Protein AF-A0A6A5WYC1-F1 (afdb_monomer_lite)

pLDDT: mean 87.37, std 13.2, range [51.31, 98.31]

Secondary structure (DSSP, 8-state):
-----HHHHHHHHHHTTTT--EEEEEEESSPPPSS-SSTTB----TT-EEEEEEEEETTEEEEE-TTS-EEEEEGGGEETTS-EEE-HHHHHHHHHHHHHHHHHH--B-S---GGGT------HHHHHHHH-TTS-SS-HHHHHHHHHTTS--SHHHHHHHHHHT-GGGHHHHB-GGGHHHHHHHHHHHHHHHHHHHHHHHHHHHHTTS--

Organism: NCBI:txid1392246

Radius of gyration: 21.3 Å; chains: 1; bounding box: 46×33×67 Å

Structure (mmCIF, N/CA/C/O backbone):
data_AF-A0A6A5WYC1-F1
#
_entry.id   AF-A0A6A5WYC1-F1
#
loop_
_atom_site.group_PDB
_atom_site.id
_atom_site.type_symbol
_atom_site.label_atom_id
_atom_site.label_alt_id
_atom_site.label_comp_id
_atom_site.label_asym_id
_atom_site.label_entity_id
_atom_site.label_seq_id
_atom_site.pdbx_PDB_ins_code
_atom_site.Cartn_x
_atom_site.Cartn_y
_atom_site.Cartn_z
_atom_site.occupancy
_atom_site.B_iso_or_equiv
_atom_site.auth_seq_id
_atom_site.auth_comp_id
_atom_site.auth_asym_id
_atom_site.auth_atom_id
_atom_site.pdbx_PDB_model_num
ATOM 1 N N . MET A 1 1 ? -1.753 -14.700 -28.078 1.00 54.59 1 MET A N 1
ATOM 2 C CA . MET A 1 1 ? -1.962 -13.243 -28.034 1.00 54.59 1 MET A CA 1
ATOM 3 C C . MET A 1 1 ? -3.452 -13.009 -27.840 1.00 54.59 1 MET A C 1
ATOM 5 O O . MET A 1 1 ? -4.219 -13.687 -28.519 1.00 54.59 1 MET A O 1
ATOM 9 N N . PRO A 1 2 ? 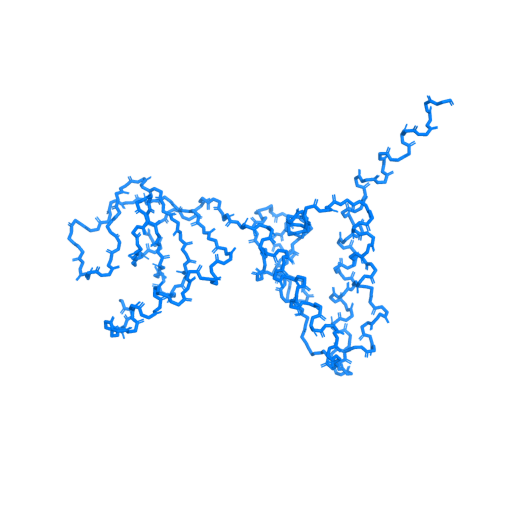-3.895 -12.203 -26.866 1.00 58.25 2 PRO A N 1
ATOM 10 C CA . PRO A 1 2 ? -5.301 -11.826 -26.795 1.00 58.25 2 PRO A CA 1
ATOM 11 C C . PRO A 1 2 ? -5.671 -11.028 -28.057 1.00 58.25 2 PRO A C 1
ATOM 13 O O . PRO A 1 2 ? -4.896 -10.195 -28.518 1.00 58.25 2 PRO A O 1
ATOM 16 N N . SER A 1 3 ? -6.806 -11.362 -28.666 1.00 67.25 3 SER A N 1
ATOM 17 C CA . SER A 1 3 ? -7.254 -10.797 -29.939 1.00 67.25 3 SER A CA 1
ATOM 18 C C . SER A 1 3 ? -7.884 -9.425 -29.708 1.00 67.25 3 SER A C 1
ATOM 20 O O . SER A 1 3 ? -9.101 -9.325 -29.567 1.00 67.25 3 SER A O 1
ATOM 22 N N . TYR A 1 4 ? -7.060 -8.384 -29.617 1.00 67.19 4 TYR A N 1
ATOM 23 C CA . TYR A 1 4 ? -7.533 -7.001 -29.582 1.00 67.19 4 TYR A CA 1
ATOM 24 C C . TYR A 1 4 ? -7.472 -6.390 -30.975 1.00 67.19 4 TYR A C 1
ATOM 26 O O . TYR A 1 4 ? -6.558 -6.668 -31.754 1.00 67.19 4 TYR A O 1
ATOM 34 N N . THR A 1 5 ? -8.439 -5.537 -31.293 1.00 74.50 5 THR A N 1
ATOM 35 C CA . THR A 1 5 ? -8.383 -4.745 -32.522 1.00 74.50 5 THR A CA 1
ATOM 36 C C . THR A 1 5 ? -7.303 -3.661 -32.408 1.00 74.50 5 THR A C 1
ATOM 38 O O . THR A 1 5 ? -6.977 -3.187 -31.317 1.00 74.50 5 THR A O 1
ATOM 41 N N . SER A 1 6 ? -6.756 -3.215 -33.545 1.00 62.44 6 SER A N 1
ATOM 42 C CA . SER A 1 6 ? -5.710 -2.176 -33.590 1.00 62.44 6 SER A CA 1
ATOM 43 C C . SER A 1 6 ? -6.101 -0.878 -32.864 1.00 62.44 6 SER A C 1
ATOM 45 O O . SER A 1 6 ? -5.229 -0.170 -32.366 1.00 62.44 6 SER A O 1
ATOM 47 N N . MET A 1 7 ? -7.395 -0.551 -32.800 1.00 64.50 7 MET A N 1
ATOM 48 C CA . MET A 1 7 ? -7.891 0.644 -32.109 1.00 64.50 7 MET A CA 1
ATOM 49 C C . MET A 1 7 ? -7.962 0.463 -30.587 1.00 64.50 7 MET A C 1
ATOM 51 O O . MET A 1 7 ? -7.682 1.401 -29.843 1.00 64.50 7 MET A O 1
ATOM 55 N N . GLU A 1 8 ? -8.296 -0.736 -30.106 1.00 69.50 8 GLU A N 1
ATOM 56 C CA . GLU A 1 8 ? -8.333 -1.042 -28.670 1.00 69.50 8 GLU A CA 1
ATOM 57 C C . GLU A 1 8 ? -6.927 -1.035 -28.063 1.00 69.50 8 GLU A C 1
ATOM 59 O O . GLU A 1 8 ? -6.729 -0.483 -26.981 1.00 69.50 8 GLU A O 1
ATOM 64 N N . ALA A 1 9 ? -5.932 -1.555 -28.790 1.00 63.28 9 ALA A N 1
ATOM 65 C CA . ALA A 1 9 ? -4.534 -1.541 -28.359 1.00 63.28 9 ALA A CA 1
ATOM 66 C C . ALA A 1 9 ? -3.979 -0.111 -28.204 1.00 63.28 9 ALA A C 1
ATOM 68 O O . ALA A 1 9 ? -3.361 0.204 -27.186 1.00 63.28 9 ALA A O 1
ATOM 69 N N . GLN A 1 10 ? -4.250 0.784 -29.163 1.00 63.50 10 GLN A N 1
ATOM 70 C CA . GLN A 1 10 ? -3.828 2.192 -29.083 1.00 63.50 10 GLN A CA 1
ATOM 71 C C . GLN A 1 10 ? -4.497 2.932 -27.924 1.00 63.50 10 GLN A C 1
ATOM 73 O O . GLN A 1 10 ? -3.845 3.683 -27.196 1.00 63.50 10 GLN A O 1
ATOM 78 N N . LYS A 1 11 ? -5.796 2.690 -27.718 1.00 68.31 11 LYS A N 1
ATOM 79 C CA . LYS A 1 11 ? -6.559 3.307 -26.634 1.00 68.31 11 LYS A CA 1
ATOM 80 C C . LYS A 1 11 ? -6.030 2.878 -25.258 1.00 68.31 11 LYS A C 1
ATOM 82 O O . LYS A 1 11 ? -5.942 3.710 -24.362 1.00 68.31 11 LYS A O 1
ATOM 87 N N . LEU A 1 12 ? -5.598 1.625 -25.105 1.00 61.94 12 LEU A N 1
ATOM 88 C CA . LEU A 1 12 ? -4.991 1.120 -23.867 1.00 61.94 12 LEU A CA 1
ATOM 89 C C . LEU A 1 12 ? -3.604 1.722 -23.584 1.00 61.94 12 LEU A C 1
ATOM 91 O O . LEU A 1 12 ? -3.294 2.006 -22.432 1.00 61.94 12 LEU A O 1
ATOM 95 N N . ILE A 1 13 ? -2.787 1.974 -24.612 1.00 59.88 13 ILE A N 1
ATOM 96 C CA . ILE A 1 13 ? -1.459 2.595 -24.447 1.00 59.88 13 ILE A CA 1
ATOM 97 C C . ILE A 1 13 ? -1.570 4.081 -24.052 1.00 59.88 13 ILE A C 1
ATOM 99 O O . ILE A 1 13 ? -0.731 4.578 -23.294 1.00 59.88 13 ILE A O 1
ATOM 103 N N . LEU A 1 14 ? -2.592 4.786 -24.554 1.00 57.09 14 LEU A N 1
ATOM 104 C CA . LEU A 1 14 ? -2.786 6.226 -24.339 1.00 57.09 14 LEU A CA 1
ATOM 105 C C . LEU A 1 14 ? -3.547 6.570 -23.049 1.00 57.09 14 LEU A C 1
ATOM 107 O O . LEU A 1 14 ? -3.246 7.588 -22.438 1.00 57.09 14 LEU A O 1
ATOM 111 N N . ILE A 1 15 ? -4.494 5.736 -22.607 1.00 54.56 15 ILE A N 1
ATOM 112 C CA . ILE A 1 15 ? -5.298 6.005 -21.396 1.00 54.56 15 ILE A CA 1
ATOM 113 C C . ILE A 1 15 ? -4.492 5.809 -20.094 1.00 54.56 15 ILE A C 1
ATOM 115 O O . ILE A 1 15 ? -4.861 6.331 -19.045 1.00 54.56 15 ILE A O 1
ATOM 119 N N . ASP A 1 16 ? -3.363 5.102 -20.144 1.00 52.66 16 ASP A N 1
ATOM 120 C CA . ASP A 1 16 ? -2.689 4.611 -18.937 1.00 52.66 16 ASP A CA 1
ATOM 121 C C . ASP A 1 16 ? -1.484 5.424 -18.452 1.00 52.66 16 ASP A C 1
ATOM 123 O O . ASP A 1 16 ? -0.976 5.135 -17.368 1.00 52.66 16 ASP A O 1
ATOM 127 N N . SER A 1 17 ? -0.998 6.446 -19.174 1.00 51.31 17 SER A N 1
ATOM 128 C CA . SER A 1 17 ? 0.161 7.210 -18.665 1.00 51.31 17 SER A CA 1
ATOM 129 C C . SER A 1 17 ? -0.126 7.934 -17.347 1.00 51.31 17 SER A C 1
ATOM 131 O O . SER A 1 17 ? 0.809 8.239 -16.608 1.00 51.31 17 SER A O 1
ATOM 133 N N . GLU A 1 18 ? -1.399 8.184 -17.040 1.00 53.09 18 GLU A N 1
ATOM 134 C CA . GLU A 1 18 ? -1.829 8.889 -15.831 1.00 53.09 18 GLU A CA 1
ATOM 135 C C . GLU A 1 18 ? -2.062 7.955 -14.627 1.00 53.09 18 GLU A C 1
ATOM 137 O O . GLU A 1 18 ? -1.868 8.390 -13.494 1.00 53.09 18 GLU A O 1
ATOM 142 N N . ASN A 1 19 ? -2.354 6.663 -14.848 1.00 53.41 19 ASN A N 1
ATOM 143 C CA . ASN A 1 19 ? -2.736 5.704 -13.790 1.00 53.41 19 ASN A CA 1
ATOM 144 C C . ASN A 1 19 ? -1.652 4.671 -13.426 1.00 53.41 19 ASN A C 1
ATOM 146 O O . ASN A 1 19 ? -1.857 3.806 -12.571 1.00 53.41 19 ASN A O 1
ATOM 150 N N . LEU A 1 20 ? -0.473 4.730 -14.050 1.00 55.75 20 LEU A N 1
ATOM 151 C CA . LEU A 1 20 ? 0.633 3.810 -13.763 1.00 55.75 20 LEU A CA 1
ATOM 152 C C . LEU A 1 20 ? 1.404 4.242 -12.504 1.00 55.75 20 LEU A C 1
ATOM 154 O O . LEU A 1 20 ? 2.524 4.755 -12.562 1.00 55.75 20 LEU A O 1
ATOM 158 N N . HIS A 1 21 ? 0.774 4.051 -11.342 1.00 58.59 21 HIS A N 1
ATOM 159 C CA . HIS A 1 21 ? 1.323 4.405 -10.023 1.00 58.59 21 HIS A CA 1
ATOM 160 C C . HIS A 1 21 ? 2.428 3.461 -9.542 1.00 58.59 21 HIS A C 1
ATOM 162 O O . HIS A 1 21 ? 3.229 3.817 -8.674 1.00 58.59 21 HIS A O 1
ATOM 168 N N . THR A 1 22 ? 2.502 2.271 -10.127 1.00 64.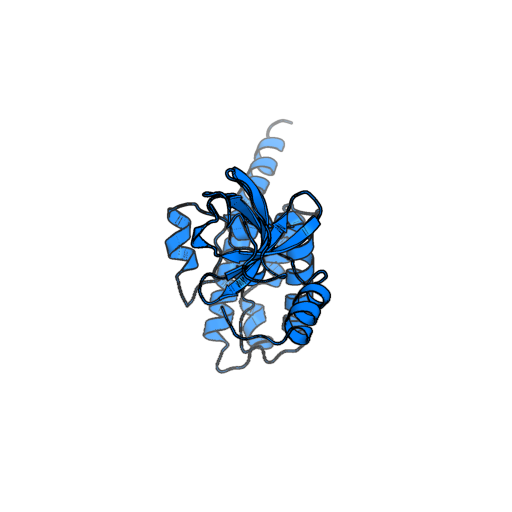56 22 THR A N 1
ATOM 169 C CA . THR A 1 22 ? 3.549 1.297 -9.856 1.00 64.56 22 THR A CA 1
ATOM 170 C C . THR A 1 22 ? 4.098 0.801 -11.179 1.00 64.56 22 THR A C 1
ATOM 172 O O . THR A 1 22 ? 3.361 0.594 -12.139 1.00 64.56 22 THR A O 1
ATOM 175 N N . PHE A 1 23 ? 5.413 0.660 -11.248 1.00 78.94 23 PHE A N 1
ATOM 176 C CA . PHE A 1 23 ? 6.047 -0.028 -12.354 1.00 78.94 23 PHE A CA 1
ATOM 177 C C . PHE A 1 23 ? 7.130 -0.937 -11.806 1.00 78.94 23 PHE A C 1
ATOM 179 O O . PHE A 1 23 ? 7.698 -0.707 -10.736 1.00 78.94 23 PHE A O 1
ATOM 186 N N . GLN A 1 24 ? 7.422 -1.990 -12.545 1.00 83.12 24 GLN A N 1
ATOM 187 C CA . GLN A 1 24 ? 8.454 -2.935 -12.168 1.00 83.12 24 GLN A CA 1
ATOM 188 C C . GLN A 1 24 ? 9.574 -2.842 -13.182 1.00 83.12 24 GLN A C 1
ATOM 190 O O . GLN A 1 24 ? 9.338 -2.992 -14.378 1.00 83.12 24 GLN A O 1
ATOM 195 N N . TRP A 1 25 ? 10.800 -2.572 -12.737 1.00 88.56 25 TRP A N 1
ATOM 196 C CA . TRP A 1 25 ? 11.915 -2.785 -13.648 1.00 88.56 25 TRP A CA 1
ATOM 197 C C . TRP A 1 25 ? 12.013 -4.280 -13.943 1.00 88.56 25 TRP A C 1
ATOM 199 O O . TRP A 1 25 ? 11.755 -5.115 -13.084 1.00 88.56 25 TRP A O 1
ATOM 209 N N . ALA A 1 26 ? 12.397 -4.617 -15.162 1.00 92.06 26 ALA A N 1
ATOM 210 C CA . ALA A 1 26 ? 12.748 -5.969 -15.551 1.00 92.06 26 ALA A CA 1
ATOM 211 C C . ALA A 1 26 ? 13.953 -5.931 -16.490 1.00 92.06 26 ALA A C 1
ATOM 213 O O . ALA A 1 26 ? 14.231 -4.914 -17.128 1.00 92.06 26 ALA A O 1
ATOM 214 N N . LYS A 1 27 ? 14.696 -7.033 -16.561 1.00 93.06 27 LYS A N 1
ATOM 215 C CA . LYS A 1 27 ? 15.766 -7.227 -17.551 1.00 93.06 27 LYS A CA 1
ATOM 216 C C . LYS A 1 27 ? 15.320 -8.287 -18.527 1.00 93.06 27 LYS A C 1
ATOM 218 O O . LYS A 1 27 ? 14.812 -9.320 -18.121 1.00 93.06 27 LYS A O 1
ATOM 223 N N . CYS A 1 28 ? 15.531 -8.080 -19.811 1.00 93.38 28 CYS A N 1
ATOM 224 C CA . CYS A 1 28 ? 15.218 -9.110 -20.783 1.00 93.38 28 CYS A CA 1
ATOM 225 C C . CYS A 1 28 ? 16.183 -10.306 -20.626 1.00 93.38 28 CYS A C 1
ATOM 227 O O . CYS A 1 28 ? 17.394 -10.141 -20.744 1.00 93.38 28 CYS A O 1
ATOM 229 N N . ARG A 1 29 ? 15.670 -11.512 -20.355 1.00 92.75 29 ARG A N 1
ATOM 230 C CA . ARG A 1 29 ? 16.460 -12.754 -20.186 1.00 92.75 29 ARG A CA 1
ATOM 231 C C . ARG A 1 29 ? 16.934 -13.351 -21.502 1.00 92.75 29 ARG A C 1
ATOM 233 O O . ARG A 1 29 ? 17.819 -14.200 -21.507 1.00 92.75 29 ARG A O 1
ATOM 240 N N . LYS A 1 30 ? 16.288 -12.982 -22.605 1.00 90.50 30 LYS A N 1
ATOM 241 C CA . LYS A 1 30 ? 16.536 -13.509 -23.949 1.00 90.50 30 LYS A CA 1
ATOM 242 C C . LYS A 1 30 ? 16.301 -12.385 -24.939 1.00 90.50 30 LYS A C 1
ATOM 244 O O . LYS A 1 30 ? 15.353 -11.637 -24.759 1.00 90.50 30 LYS A O 1
ATOM 249 N N . THR A 1 31 ? 17.113 -12.276 -25.985 1.00 88.38 31 THR A N 1
ATOM 250 C CA . THR A 1 31 ? 16.782 -11.378 -27.099 1.00 88.38 31 THR A CA 1
ATOM 251 C C . THR A 1 31 ? 15.401 -11.761 -27.633 1.00 88.38 31 THR A C 1
ATOM 253 O O . THR A 1 31 ? 15.144 -12.940 -27.890 1.00 88.38 31 THR A O 1
ATOM 256 N N . GLY A 1 32 ? 14.503 -10.780 -27.729 1.00 75.62 32 GLY A N 1
ATOM 257 C CA . GLY A 1 32 ? 13.183 -10.952 -28.322 1.00 75.62 32 GLY A CA 1
ATOM 258 C C . GLY A 1 32 ? 13.288 -11.383 -29.785 1.00 75.62 32 GLY A C 1
ATOM 259 O O . GLY A 1 32 ? 14.370 -11.428 -30.372 1.00 75.62 32 GLY A O 1
ATOM 260 N N . TYR A 1 33 ? 12.157 -11.724 -30.396 1.00 72.50 33 TYR A N 1
ATOM 261 C CA . TYR A 1 33 ? 12.149 -12.146 -31.794 1.00 72.50 33 TYR A CA 1
ATOM 262 C C . TYR A 1 33 ? 12.767 -11.066 -32.698 1.00 72.50 33 TYR A C 1
ATOM 264 O O . TYR A 1 33 ? 12.384 -9.902 -32.643 1.00 72.50 33 TYR A O 1
ATOM 272 N N . HIS A 1 34 ? 13.703 -11.466 -33.568 1.00 56.91 34 HIS A N 1
ATOM 273 C CA . HIS A 1 34 ? 14.368 -10.568 -34.526 1.00 56.91 34 HIS A CA 1
ATOM 274 C C . HIS A 1 34 ? 13.402 -9.880 -35.503 1.00 56.91 34 HIS A C 1
ATOM 276 O O . HIS A 1 34 ? 13.759 -8.870 -36.106 1.00 56.91 34 HIS A O 1
ATOM 282 N N . LYS A 1 35 ? 12.194 -10.428 -35.674 1.00 67.75 35 LYS A N 1
ATOM 283 C CA . LYS A 1 35 ? 11.097 -9.810 -36.415 1.00 67.75 35 LYS A CA 1
ATOM 284 C C . LYS A 1 35 ? 9.875 -9.767 -35.494 1.00 67.75 35 LYS A C 1
ATOM 286 O O . LYS A 1 35 ? 9.442 -10.849 -35.081 1.00 67.75 35 LYS A O 1
ATOM 291 N N . PRO A 1 36 ? 9.349 -8.572 -35.165 1.00 66.94 36 PRO A N 1
ATOM 292 C CA . PRO A 1 36 ? 8.066 -8.442 -34.487 1.00 66.94 36 PRO A CA 1
ATOM 293 C C . PRO A 1 36 ? 7.035 -9.273 -35.250 1.00 66.94 36 PRO A C 1
ATOM 295 O O . PRO A 1 36 ? 6.949 -9.163 -36.477 1.00 66.94 36 PRO A O 1
ATOM 298 N N . ARG A 1 37 ? 6.310 -10.159 -34.558 1.00 74.06 37 ARG A N 1
ATOM 299 C CA . ARG A 1 37 ? 5.187 -10.864 -35.200 1.00 74.06 37 ARG A CA 1
ATOM 300 C C . ARG A 1 37 ? 4.016 -9.912 -35.387 1.00 74.06 37 ARG A C 1
ATOM 302 O O . ARG A 1 37 ? 3.216 -10.099 -36.297 1.00 74.06 37 ARG A O 1
ATOM 309 N N . ASP A 1 38 ? 3.975 -8.899 -34.535 1.00 82.38 38 ASP A N 1
ATOM 310 C CA . ASP A 1 38 ? 2.977 -7.859 -34.493 1.00 82.38 38 ASP A CA 1
ATOM 311 C C . ASP A 1 38 ? 3.682 -6.489 -34.354 1.00 82.38 38 ASP A C 1
ATOM 313 O O . ASP A 1 38 ? 4.658 -6.397 -33.601 1.00 82.38 38 ASP A O 1
ATOM 317 N N . PRO A 1 39 ? 3.247 -5.420 -35.054 1.00 85.88 39 PRO A N 1
ATOM 318 C CA . PRO A 1 39 ? 3.740 -4.053 -34.835 1.00 85.88 39 PRO A CA 1
ATOM 319 C C . PRO A 1 39 ? 3.676 -3.571 -33.375 1.00 85.88 39 PRO A C 1
ATOM 321 O O . PRO A 1 39 ? 4.356 -2.603 -33.035 1.00 85.88 39 PRO A O 1
ATOM 324 N N . TRP A 1 40 ? 2.884 -4.222 -32.519 1.00 85.50 40 TRP A N 1
ATOM 325 C CA . TRP A 1 40 ? 2.768 -3.889 -31.099 1.00 85.50 40 TRP A CA 1
ATOM 326 C C . TRP A 1 40 ? 3.813 -4.564 -30.202 1.00 85.50 40 TRP A C 1
ATOM 328 O O . TRP A 1 40 ? 3.930 -4.170 -29.040 1.00 85.50 40 TRP A O 1
ATOM 338 N N . ASP A 1 41 ? 4.570 -5.551 -30.694 1.00 90.94 41 ASP A N 1
ATOM 339 C CA . ASP A 1 41 ? 5.632 -6.202 -29.919 1.00 90.94 41 ASP A CA 1
ATOM 340 C C . ASP A 1 41 ? 6.781 -5.214 -29.662 1.00 90.94 41 ASP A C 1
ATOM 342 O O . ASP A 1 41 ? 7.316 -4.605 -30.590 1.00 90.94 41 ASP A O 1
ATOM 346 N N . LEU A 1 42 ? 7.218 -5.084 -28.406 1.00 92.88 42 LEU A N 1
ATOM 347 C CA . LEU A 1 42 ? 8.387 -4.270 -28.074 1.00 92.88 42 LEU A CA 1
ATOM 348 C C . LEU A 1 42 ? 9.668 -5.068 -28.387 1.00 92.88 42 LEU A C 1
ATOM 350 O O . LEU A 1 42 ? 9.914 -6.097 -27.747 1.00 92.88 42 LEU A O 1
ATOM 354 N N . PRO A 1 43 ? 10.517 -4.634 -29.339 1.00 92.88 43 PRO A N 1
ATOM 355 C CA . PRO A 1 43 ? 11.754 -5.340 -29.644 1.00 92.88 43 PRO A CA 1
ATOM 356 C C . PRO A 1 43 ? 12.764 -5.160 -28.506 1.00 92.88 43 PRO A C 1
ATOM 358 O O . PRO A 1 43 ? 13.234 -4.054 -28.247 1.00 92.88 43 PRO A O 1
ATOM 361 N N . LEU A 1 44 ? 13.132 -6.262 -27.848 1.00 93.25 44 LEU A N 1
ATOM 362 C CA . LEU A 1 44 ? 14.068 -6.260 -26.722 1.00 93.25 44 LEU A CA 1
ATOM 363 C C . LEU A 1 44 ? 15.354 -7.028 -27.025 1.00 93.25 44 LEU A C 1
ATOM 365 O O . LEU A 1 44 ? 15.337 -8.100 -27.629 1.00 93.25 44 LEU A O 1
ATOM 369 N N . LYS A 1 45 ? 16.483 -6.504 -26.551 1.00 94.81 45 LYS A N 1
ATOM 370 C CA . LYS A 1 45 ? 17.793 -7.167 -26.562 1.00 94.81 45 LYS A CA 1
ATOM 371 C C . LYS A 1 45 ? 18.036 -7.894 -25.242 1.00 94.81 45 LYS A C 1
ATOM 373 O O . LYS A 1 45 ? 17.550 -7.463 -24.199 1.00 94.81 45 LYS A O 1
ATOM 378 N N . LEU A 1 46 ? 18.836 -8.960 -25.267 1.00 94.62 46 LEU A N 1
ATOM 379 C CA . LEU A 1 46 ? 19.317 -9.616 -24.048 1.00 94.62 46 LEU A CA 1
ATOM 380 C C . LEU A 1 46 ? 19.895 -8.585 -23.058 1.00 94.62 46 LEU A C 1
ATOM 382 O O . LEU A 1 46 ? 20.648 -7.696 -23.449 1.00 94.62 46 LEU A O 1
ATOM 386 N N . ASN A 1 47 ? 19.535 -8.716 -21.780 1.00 92.12 47 ASN A N 1
ATOM 387 C CA . ASN A 1 47 ? 19.878 -7.823 -20.668 1.00 92.12 47 ASN A CA 1
ATOM 388 C C . ASN A 1 47 ? 19.356 -6.380 -20.775 1.00 92.12 47 ASN A C 1
ATOM 390 O O . ASN A 1 47 ? 19.652 -5.570 -19.893 1.00 92.12 47 ASN A O 1
ATOM 394 N N . GLN A 1 48 ? 18.554 -6.045 -21.791 1.00 94.44 48 GLN A N 1
ATOM 395 C CA . GLN A 1 48 ? 17.930 -4.729 -21.886 1.00 94.44 48 GLN A CA 1
ATOM 396 C C . GLN A 1 48 ? 16.994 -4.513 -20.700 1.00 94.44 48 GLN A C 1
ATOM 398 O O . GLN A 1 48 ? 16.133 -5.346 -20.405 1.00 94.44 48 GLN A O 1
ATOM 403 N N . LYS A 1 49 ? 17.188 -3.390 -20.011 1.00 93.00 49 LYS A N 1
ATOM 404 C CA . LYS A 1 49 ? 16.327 -2.966 -18.914 1.00 93.00 49 LYS A CA 1
ATOM 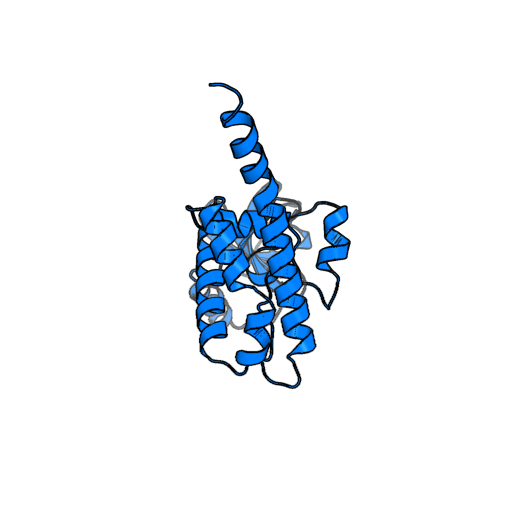405 C C . LYS A 1 49 ? 15.052 -2.358 -19.498 1.00 93.00 49 LYS A C 1
ATOM 407 O O . LYS A 1 49 ? 15.124 -1.546 -20.416 1.00 93.00 49 LYS A O 1
ATOM 412 N N . VAL A 1 50 ? 13.908 -2.769 -18.969 1.00 93.94 50 VAL A N 1
ATOM 413 C CA . VAL A 1 50 ? 12.588 -2.285 -19.376 1.00 93.94 50 VAL A CA 1
ATOM 414 C C . VAL A 1 50 ? 11.732 -2.011 -18.161 1.00 93.94 50 VAL A C 1
ATOM 416 O O . VAL A 1 50 ? 11.863 -2.659 -17.121 1.00 93.94 50 VAL A O 1
ATOM 419 N N . LYS A 1 51 ? 10.837 -1.051 -18.304 1.00 92.06 51 LYS A N 1
ATOM 420 C CA . LYS A 1 51 ? 9.869 -0.657 -17.302 1.00 92.06 51 LYS A CA 1
ATOM 421 C C . LYS A 1 51 ? 8.561 -1.391 -17.588 1.00 92.06 51 LYS A C 1
ATOM 423 O O . LYS A 1 51 ? 7.847 -1.029 -18.514 1.00 92.06 51 LYS A O 1
ATOM 428 N N . VAL A 1 52 ? 8.252 -2.439 -16.831 1.00 91.56 52 VAL A N 1
ATOM 429 C CA . VAL A 1 52 ? 6.959 -3.131 -16.908 1.00 91.56 52 VAL A CA 1
ATOM 430 C C . VAL A 1 52 ? 5.902 -2.207 -16.327 1.00 91.56 52 VAL A C 1
ATOM 432 O O . VAL A 1 52 ? 5.945 -1.866 -15.144 1.00 91.56 52 VAL A O 1
ATOM 435 N N . LEU A 1 53 ? 4.990 -1.777 -17.190 1.00 89.06 53 LEU A N 1
ATOM 436 C CA . LEU A 1 53 ? 3.938 -0.832 -16.868 1.00 89.06 53 LEU A CA 1
ATOM 437 C C . LEU A 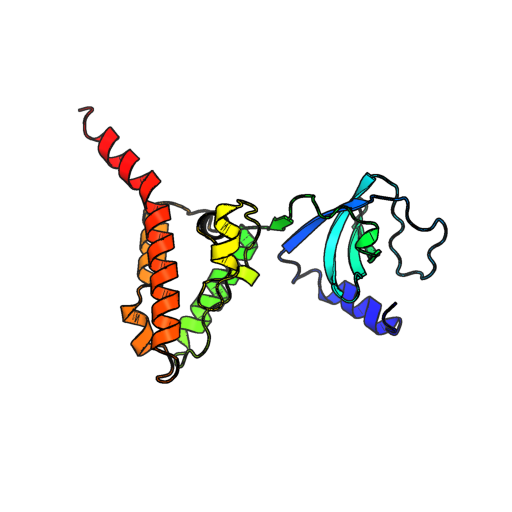1 53 ? 2.701 -1.577 -16.364 1.00 89.06 53 LEU A C 1
ATOM 439 O O . LEU A 1 53 ? 2.229 -1.315 -15.264 1.00 89.06 53 LEU A O 1
ATOM 443 N N . ARG A 1 54 ? 2.195 -2.542 -17.138 1.00 87.06 54 ARG A N 1
ATOM 444 C CA . ARG A 1 54 ? 0.900 -3.175 -16.859 1.00 87.06 54 ARG A CA 1
ATOM 445 C C . ARG A 1 54 ? 0.899 -4.658 -17.190 1.00 87.06 54 ARG A C 1
ATOM 447 O O . ARG A 1 54 ? 1.357 -5.032 -18.265 1.00 87.06 54 ARG A O 1
ATOM 454 N N . ASP A 1 55 ? 0.343 -5.475 -16.298 1.00 87.50 55 ASP A N 1
ATOM 455 C CA . ASP A 1 55 ? 0.010 -6.877 -16.569 1.00 87.50 55 ASP A CA 1
ATOM 456 C C . ASP A 1 55 ? -1.292 -6.947 -17.386 1.00 87.50 55 ASP A C 1
ATOM 458 O O . ASP A 1 55 ? -2.314 -6.374 -17.002 1.00 87.50 55 ASP A O 1
ATOM 462 N N . MET A 1 56 ? -1.232 -7.613 -18.537 1.00 88.94 56 MET A N 1
ATOM 463 C CA . MET A 1 56 ? -2.345 -7.806 -19.472 1.00 88.94 56 MET A CA 1
ATOM 464 C C . MET A 1 56 ? -2.942 -9.221 -19.372 1.00 88.94 56 MET A C 1
ATOM 466 O O . MET A 1 56 ? -3.847 -9.569 -20.133 1.00 88.94 56 MET A O 1
ATOM 470 N N . GLY A 1 57 ? -2.447 -10.044 -18.443 1.00 86.88 57 GLY A N 1
ATOM 471 C CA . GLY A 1 57 ? -2.826 -11.438 -18.267 1.00 86.88 57 GLY A CA 1
ATOM 472 C C . GLY A 1 57 ? -2.212 -12.371 -19.315 1.00 86.88 57 GLY A C 1
ATOM 473 O O . GLY A 1 57 ? -1.620 -11.948 -20.309 1.00 86.88 57 GLY A O 1
ATOM 474 N N . LYS A 1 58 ? -2.363 -13.685 -19.093 1.00 90.12 58 LYS A N 1
ATOM 475 C CA . LYS A 1 58 ? -1.792 -14.749 -19.950 1.00 90.12 58 LYS A CA 1
ATOM 476 C C . LYS A 1 58 ? -0.289 -14.555 -20.216 1.00 90.12 58 LYS A C 1
ATOM 478 O O . LYS A 1 58 ? 0.163 -14.778 -21.336 1.00 90.12 58 LYS A O 1
ATOM 483 N N . ASP A 1 59 ? 0.445 -14.098 -19.203 1.00 90.50 59 ASP A N 1
ATOM 484 C CA . ASP A 1 59 ? 1.877 -13.788 -19.259 1.00 90.50 59 ASP A CA 1
ATOM 485 C C . ASP A 1 59 ? 2.264 -12.669 -20.242 1.00 90.50 59 ASP A C 1
ATOM 487 O O . ASP A 1 59 ? 3.420 -12.591 -20.653 1.00 90.50 59 ASP A O 1
ATOM 491 N N . TRP A 1 60 ? 1.342 -11.781 -20.624 1.00 92.50 60 TRP A N 1
ATOM 492 C CA . TRP A 1 60 ? 1.650 -10.587 -21.416 1.00 92.50 60 TRP A CA 1
ATOM 493 C C . TRP A 1 60 ? 1.640 -9.338 -20.548 1.00 92.50 60 TRP A C 1
ATOM 495 O O . TRP A 1 60 ? 0.788 -9.175 -19.682 1.00 92.50 60 TRP A O 1
ATOM 505 N N . CYS A 1 61 ? 2.557 -8.418 -20.819 1.00 92.81 61 CYS A N 1
ATOM 506 C CA . CYS A 1 61 ? 2.585 -7.108 -20.189 1.00 92.81 61 CYS A CA 1
ATOM 507 C C . CYS A 1 61 ? 2.884 -6.007 -21.207 1.00 92.81 61 CYS A C 1
ATOM 509 O O . CYS A 1 61 ? 3.544 -6.248 -22.219 1.00 92.81 61 CYS A O 1
ATOM 511 N N . ILE A 1 62 ? 2.446 -4.785 -20.910 1.00 93.06 62 ILE A N 1
ATOM 512 C CA . ILE A 1 62 ? 2.945 -3.584 -21.582 1.00 93.06 62 ILE A CA 1
ATOM 513 C C . ILE A 1 62 ? 4.218 -3.159 -20.854 1.00 93.06 62 ILE A C 1
ATOM 515 O O . ILE A 1 62 ? 4.208 -2.976 -19.634 1.00 93.06 62 ILE A O 1
ATOM 519 N N . ALA A 1 63 ? 5.304 -2.989 -21.598 1.00 93.75 63 ALA A N 1
ATOM 520 C CA . ALA A 1 63 ? 6.558 -2.462 -21.086 1.00 93.75 63 ALA A CA 1
ATOM 521 C C . ALA A 1 63 ? 7.000 -1.231 -21.884 1.00 93.75 63 ALA A C 1
ATOM 523 O O . ALA A 1 63 ? 6.550 -1.010 -23.007 1.00 93.75 63 ALA A O 1
ATOM 524 N N . GLU A 1 64 ? 7.881 -0.441 -21.284 1.00 94.19 64 GLU A N 1
ATOM 525 C CA . GLU A 1 64 ? 8.539 0.716 -21.885 1.00 94.19 64 GLU A CA 1
ATOM 526 C C . GLU A 1 64 ? 10.054 0.492 -21.860 1.00 94.19 64 GLU A C 1
ATOM 528 O O . GLU A 1 64 ? 10.612 0.097 -20.829 1.00 94.19 64 GLU A O 1
ATOM 533 N N . ASP A 1 65 ? 10.722 0.671 -22.996 1.00 94.94 65 ASP A N 1
ATOM 534 C CA . ASP A 1 65 ? 12.179 0.588 -23.062 1.00 94.94 65 ASP A CA 1
ATOM 535 C C . ASP A 1 65 ? 12.863 1.883 -22.589 1.00 94.94 65 ASP A C 1
ATOM 537 O O . ASP A 1 65 ? 12.222 2.838 -22.155 1.00 94.94 65 ASP A O 1
ATOM 541 N N . MET A 1 66 ? 14.195 1.911 -22.642 1.00 92.12 66 MET A N 1
ATOM 542 C CA . MET A 1 66 ? 14.980 3.080 -22.229 1.00 92.12 66 MET A CA 1
ATOM 543 C C . MET A 1 66 ? 14.843 4.278 -23.182 1.00 92.12 66 MET A C 1
ATOM 545 O O . MET A 1 66 ? 15.181 5.388 -22.784 1.00 92.12 66 MET A O 1
ATOM 549 N N . ASP A 1 67 ? 14.343 4.063 -24.403 1.00 94.00 67 ASP A N 1
ATOM 550 C CA . ASP A 1 67 ? 14.089 5.109 -25.398 1.00 94.00 67 ASP A CA 1
ATOM 551 C C . ASP A 1 67 ? 12.645 5.647 -25.296 1.00 94.00 67 ASP A C 1
ATOM 553 O O . ASP A 1 67 ? 12.218 6.458 -26.118 1.00 94.00 67 ASP A O 1
ATOM 557 N N . GLY A 1 68 ? 11.869 5.184 -24.306 1.00 92.12 68 GLY A N 1
ATOM 558 C CA . GLY A 1 68 ? 10.470 5.562 -24.094 1.00 92.12 68 GLY A CA 1
ATOM 559 C C . GLY A 1 68 ? 9.477 4.862 -25.027 1.00 92.12 68 GLY A C 1
ATOM 560 O O . GLY A 1 68 ? 8.290 5.203 -25.035 1.00 92.12 68 GLY A O 1
ATOM 561 N N . ARG A 1 69 ? 9.919 3.878 -25.822 1.00 93.75 69 ARG A N 1
ATOM 562 C CA . ARG A 1 69 ? 9.031 3.109 -26.702 1.00 93.75 69 ARG A CA 1
ATOM 563 C C . ARG A 1 69 ? 8.243 2.112 -25.874 1.00 93.75 69 ARG A C 1
ATOM 565 O O . ARG A 1 69 ? 8.812 1.352 -25.093 1.00 93.75 69 ARG A O 1
ATOM 572 N N . LYS A 1 70 ? 6.929 2.089 -26.083 1.00 94.06 70 LYS A N 1
ATOM 573 C CA . LYS A 1 70 ? 6.011 1.169 -25.411 1.00 94.06 70 LYS A CA 1
ATOM 574 C C . LYS A 1 70 ? 5.602 0.046 -26.342 1.00 94.06 70 LYS A C 1
ATOM 576 O O . LYS A 1 70 ? 5.388 0.271 -27.529 1.00 94.06 70 LYS A O 1
ATOM 581 N N . GLY A 1 71 ? 5.432 -1.141 -25.784 1.00 93.19 71 GLY A N 1
ATOM 582 C CA . GLY A 1 71 ? 4.894 -2.267 -26.527 1.00 93.19 71 GLY A CA 1
ATOM 583 C C . GLY A 1 71 ? 4.683 -3.491 -25.655 1.00 93.19 71 GLY A C 1
ATOM 584 O O . GLY A 1 71 ? 4.923 -3.489 -24.445 1.00 93.19 71 GLY A O 1
ATOM 585 N N . TRP A 1 72 ? 4.196 -4.535 -26.300 1.00 93.31 72 TRP A N 1
ATOM 586 C CA . TRP A 1 72 ? 3.831 -5.796 -25.695 1.00 93.31 72 TRP A CA 1
ATOM 587 C C . TRP A 1 72 ? 5.071 -6.653 -25.498 1.00 93.31 72 TRP A C 1
ATOM 589 O O . TRP A 1 72 ? 5.924 -6.767 -26.378 1.00 93.31 72 TRP A O 1
ATOM 599 N N . VAL A 1 73 ? 5.167 -7.261 -24.323 1.00 93.38 73 VAL A N 1
ATOM 600 C CA . VAL A 1 73 ? 6.264 -8.146 -23.953 1.00 93.38 73 VAL A CA 1
ATOM 601 C C . VAL A 1 73 ? 5.698 -9.348 -23.221 1.00 93.38 73 VAL A C 1
ATOM 603 O O . VAL A 1 73 ? 4.854 -9.216 -22.338 1.00 93.38 73 VAL A O 1
ATOM 606 N N . HIS A 1 74 ? 6.190 -10.532 -23.563 1.00 93.31 74 HIS A N 1
ATOM 607 C CA . HIS A 1 74 ? 5.862 -11.743 -22.827 1.00 93.31 74 HIS A CA 1
ATOM 608 C C . HIS A 1 74 ? 6.684 -11.809 -21.526 1.00 93.31 74 HIS A C 1
ATOM 610 O O . HIS A 1 74 ? 7.914 -11.770 -21.558 1.00 93.31 74 HIS A O 1
ATOM 616 N N . MET A 1 75 ? 6.049 -11.975 -20.368 1.00 90.75 75 MET A N 1
ATOM 617 C CA . MET A 1 75 ? 6.712 -12.008 -19.058 1.00 90.75 75 MET A CA 1
ATOM 618 C C . MET A 1 75 ? 7.775 -13.108 -18.956 1.00 90.75 75 MET A C 1
ATOM 620 O O . MET A 1 75 ? 8.798 -12.912 -18.313 1.00 90.75 75 MET A O 1
ATOM 624 N N . ALA A 1 76 ? 7.597 -14.240 -19.648 1.00 91.81 76 ALA A N 1
ATOM 625 C CA . ALA A 1 76 ? 8.597 -15.317 -19.693 1.00 91.81 76 ALA A CA 1
ATOM 626 C C . ALA A 1 76 ? 9.974 -14.899 -20.258 1.00 91.81 76 ALA A C 1
ATOM 628 O O . ALA A 1 76 ? 10.976 -15.557 -19.964 1.00 91.81 76 ALA A O 1
ATOM 629 N N . ILE A 1 77 ? 10.047 -13.829 -21.066 1.00 93.12 77 ILE A N 1
ATOM 630 C CA . ILE A 1 77 ? 11.327 -13.280 -21.549 1.00 93.12 77 ILE A CA 1
ATOM 631 C C . ILE A 1 77 ? 11.880 -12.186 -20.634 1.00 93.12 77 ILE A C 1
ATOM 633 O O . ILE A 1 77 ? 12.970 -11.678 -20.885 1.00 93.12 77 ILE A O 1
ATOM 637 N N . LEU A 1 78 ? 11.165 -11.837 -19.566 1.00 92.75 78 LEU A N 1
ATOM 638 C CA . LEU A 1 78 ? 11.565 -10.835 -18.595 1.00 92.75 78 LEU A CA 1
ATOM 639 C C . LEU A 1 78 ? 12.049 -11.479 -17.297 1.00 92.75 78 LEU A C 1
ATOM 641 O O . LEU A 1 78 ? 11.475 -12.416 -16.751 1.00 92.75 78 LEU A O 1
ATOM 645 N N . ASP A 1 79 ? 13.128 -10.919 -16.778 1.00 90.06 79 ASP A N 1
ATOM 646 C CA . ASP A 1 79 ? 13.574 -11.085 -15.416 1.00 90.06 79 ASP A CA 1
ATOM 647 C C . ASP A 1 79 ? 12.956 -9.982 -14.571 1.00 90.06 79 ASP A C 1
ATOM 649 O O . ASP A 1 79 ? 13.537 -8.914 -14.372 1.00 90.06 79 ASP A O 1
ATOM 653 N N . VAL A 1 80 ? 11.741 -10.248 -14.106 1.00 80.69 80 VAL A N 1
ATOM 654 C CA . VAL A 1 80 ? 11.017 -9.376 -13.177 1.00 80.69 80 VAL A CA 1
ATOM 655 C C . VAL A 1 80 ? 11.557 -9.480 -11.746 1.00 80.69 80 VAL A C 1
ATOM 657 O O . VAL A 1 80 ? 10.970 -8.916 -10.835 1.00 80.69 80 VAL A O 1
ATOM 660 N N . SER A 1 81 ? 12.671 -10.184 -11.507 1.00 69.31 81 SER A N 1
ATOM 661 C CA . SER A 1 81 ? 13.326 -10.165 -10.188 1.00 69.31 81 SER A CA 1
ATOM 662 C C . SER A 1 81 ? 13.913 -8.794 -9.831 1.00 69.31 81 SER A C 1
ATOM 664 O O . SER A 1 81 ? 14.273 -8.563 -8.680 1.00 69.31 81 SER A O 1
ATOM 666 N N . LEU A 1 82 ? 13.986 -7.873 -10.796 1.00 59.59 82 LEU A N 1
ATOM 667 C CA . LEU A 1 82 ? 14.354 -6.490 -10.538 1.00 59.59 82 LEU A CA 1
ATOM 668 C C . LEU A 1 82 ? 13.256 -5.762 -9.754 1.00 59.59 82 LEU A C 1
ATOM 670 O O . LEU A 1 82 ? 12.058 -5.998 -9.924 1.00 59.59 82 LEU A O 1
ATOM 674 N N . GLU A 1 83 ? 13.710 -4.875 -8.873 1.00 58.16 83 GLU A N 1
ATOM 675 C CA . GLU A 1 83 ? 12.901 -4.149 -7.899 1.00 58.16 83 GLU A CA 1
ATOM 676 C C . GLU A 1 83 ? 11.650 -3.509 -8.529 1.00 58.16 83 GLU A C 1
ATOM 678 O O . GLU A 1 83 ? 11.711 -2.807 -9.548 1.00 58.16 83 GLU A O 1
ATOM 683 N N . ARG A 1 84 ? 10.495 -3.724 -7.884 1.00 62.22 84 ARG A N 1
ATOM 684 C CA . ARG A 1 84 ? 9.304 -2.901 -8.111 1.00 62.22 84 ARG A CA 1
ATOM 685 C C . ARG A 1 84 ? 9.621 -1.488 -7.644 1.00 62.22 84 ARG A C 1
ATOM 687 O O . ARG A 1 84 ? 9.838 -1.272 -6.455 1.00 62.22 84 ARG A O 1
ATOM 694 N N . VAL A 1 85 ? 9.626 -0.532 -8.566 1.00 61.81 85 VAL A N 1
ATOM 695 C CA . VAL A 1 85 ? 9.795 0.877 -8.219 1.00 61.81 85 VAL A CA 1
ATOM 696 C C . VAL A 1 85 ? 8.412 1.466 -8.033 1.00 61.81 85 VAL A C 1
ATOM 698 O O . VAL A 1 85 ? 7.680 1.759 -8.978 1.00 61.81 85 VAL A O 1
ATOM 701 N N . VAL A 1 86 ? 8.046 1.615 -6.769 1.00 72.62 86 VAL A N 1
ATOM 702 C CA . VAL A 1 86 ? 6.850 2.343 -6.365 1.00 72.62 86 VAL A CA 1
ATOM 703 C C . VAL A 1 86 ? 7.252 3.797 -6.165 1.00 72.62 86 VAL A C 1
ATOM 705 O O . VAL A 1 86 ? 8.182 4.097 -5.418 1.00 72.62 86 VAL A O 1
ATOM 708 N N . ASN A 1 87 ? 6.555 4.724 -6.824 1.00 84.94 87 ASN A N 1
ATOM 709 C CA . ASN A 1 87 ? 6.669 6.131 -6.459 1.00 84.94 87 ASN A CA 1
ATOM 710 C C . ASN A 1 87 ? 5.872 6.343 -5.165 1.00 84.94 87 ASN A C 1
ATOM 712 O O . ASN A 1 87 ? 4.665 6.584 -5.210 1.00 84.94 87 ASN A O 1
ATOM 716 N N . PHE A 1 88 ? 6.540 6.220 -4.014 1.00 89.50 88 PHE A N 1
ATOM 717 C CA . PHE A 1 88 ? 5.875 6.266 -2.708 1.00 89.50 88 PHE A CA 1
ATOM 718 C C . PHE A 1 88 ? 5.118 7.567 -2.462 1.00 89.50 88 PHE A C 1
ATOM 720 O O . PHE A 1 88 ? 4.069 7.532 -1.833 1.00 89.50 88 PHE A O 1
ATOM 727 N N . ARG A 1 89 ? 5.587 8.700 -3.002 1.00 92.38 89 ARG A N 1
ATOM 728 C CA . ARG A 1 89 ? 4.876 9.978 -2.887 1.00 92.38 89 ARG A CA 1
ATOM 729 C C . ARG A 1 89 ? 3.515 9.924 -3.568 1.00 92.38 89 ARG A C 1
ATOM 731 O O . ARG A 1 89 ? 2.505 10.240 -2.947 1.00 92.38 89 ARG A O 1
ATOM 738 N N . LYS A 1 90 ? 3.468 9.477 -4.827 1.00 88.81 90 LYS A N 1
ATOM 739 C CA . LYS A 1 90 ? 2.197 9.308 -5.548 1.00 88.81 90 LYS A CA 1
ATOM 740 C C . LYS A 1 90 ? 1.301 8.263 -4.880 1.00 88.81 90 LYS A C 1
ATOM 742 O O . LYS A 1 90 ? 0.110 8.509 -4.731 1.00 88.81 90 LYS A O 1
ATOM 747 N N . ALA A 1 91 ? 1.872 7.136 -4.450 1.00 91.06 91 ALA A N 1
ATOM 748 C CA . ALA A 1 91 ? 1.131 6.091 -3.744 1.00 91.06 91 ALA A CA 1
ATOM 749 C C . ALA A 1 91 ? 0.514 6.611 -2.434 1.00 91.06 91 ALA A C 1
ATOM 751 O O . ALA A 1 91 ? -0.643 6.320 -2.146 1.00 91.06 91 ALA A O 1
ATOM 752 N N . HIS A 1 92 ? 1.256 7.426 -1.677 1.00 95.69 92 HIS A N 1
ATOM 753 C CA . HIS A 1 92 ? 0.780 8.062 -0.453 1.00 95.69 92 HIS A CA 1
ATOM 754 C C . HIS A 1 92 ? -0.361 9.047 -0.717 1.00 95.69 92 HIS A C 1
ATOM 756 O O . HIS A 1 92 ? -1.364 9.007 -0.010 1.00 95.69 92 HIS A O 1
ATOM 762 N N . VAL A 1 93 ? -0.224 9.922 -1.722 1.00 94.94 93 VAL A N 1
ATOM 763 C CA . VAL A 1 93 ? -1.283 10.875 -2.101 1.00 94.94 93 VAL A CA 1
ATOM 764 C C . VAL A 1 93 ? -2.573 10.125 -2.429 1.00 94.94 93 VAL A C 1
ATOM 766 O O . VAL A 1 93 ? -3.602 10.406 -1.818 1.00 94.94 93 VAL A O 1
ATOM 769 N N . LEU A 1 94 ? -2.495 9.107 -3.292 1.00 92.75 94 LEU A N 1
ATOM 770 C CA . LEU A 1 94 ? -3.653 8.300 -3.675 1.00 92.75 94 LEU A CA 1
ATOM 771 C C . LEU A 1 94 ? -4.282 7.590 -2.465 1.00 92.75 94 LEU A C 1
ATOM 773 O O . LEU A 1 94 ? -5.488 7.688 -2.247 1.00 92.75 94 LEU A O 1
ATOM 777 N N . PHE A 1 95 ? -3.462 6.936 -1.633 1.00 95.88 95 PHE A N 1
ATOM 778 C CA . PHE A 1 95 ? -3.910 6.306 -0.387 1.00 95.88 95 PHE A CA 1
ATOM 779 C C . PHE A 1 95 ? -4.658 7.294 0.509 1.00 95.88 95 PHE A C 1
ATOM 781 O O . PHE A 1 95 ? -5.738 6.992 1.021 1.00 95.88 95 PHE A O 1
ATOM 788 N N . HIS A 1 96 ? -4.099 8.485 0.705 1.00 96.50 96 HIS A N 1
ATOM 789 C CA . HIS A 1 96 ? -4.660 9.475 1.607 1.00 96.50 96 HIS A CA 1
ATOM 790 C C . HIS A 1 96 ? -5.987 10.044 1.083 1.00 96.50 96 HIS A C 1
ATOM 792 O O . HIS A 1 96 ? -6.922 10.203 1.873 1.00 96.50 96 HIS A O 1
ATOM 798 N N . GLU A 1 97 ? -6.082 10.333 -0.217 1.00 95.81 97 GLU A N 1
ATOM 799 C CA . GLU A 1 97 ? -7.289 10.853 -0.874 1.00 95.81 97 GLU A CA 1
ATOM 800 C C . GLU A 1 97 ? -8.433 9.832 -0.873 1.00 95.81 97 GLU A C 1
ATOM 802 O O . GLU A 1 97 ? -9.535 10.139 -0.405 1.00 95.81 97 GLU A O 1
ATOM 807 N N . GLU A 1 98 ? -8.172 8.601 -1.325 1.00 94.56 98 GLU A N 1
ATOM 808 C CA . GLU A 1 98 ? -9.193 7.550 -1.380 1.00 94.56 98 GLU A CA 1
ATOM 809 C C . GLU A 1 98 ? -9.717 7.208 0.014 1.00 94.56 98 GLU A C 1
ATOM 811 O O . GLU A 1 98 ? -10.930 7.125 0.231 1.00 94.56 98 GLU A O 1
ATOM 816 N N . THR A 1 99 ? -8.819 7.068 0.993 1.00 95.62 99 THR A N 1
ATOM 817 C CA . THR A 1 99 ? -9.232 6.760 2.364 1.00 95.62 99 THR A CA 1
ATOM 818 C C . THR A 1 99 ? -9.917 7.937 3.046 1.00 95.62 99 THR A C 1
ATOM 820 O O . THR A 1 99 ? -10.817 7.720 3.849 1.00 95.62 99 THR A O 1
ATOM 823 N N . ALA A 1 100 ? -9.550 9.188 2.748 1.00 95.88 100 ALA A N 1
ATOM 824 C CA . ALA A 1 100 ? -10.256 10.349 3.292 1.00 95.88 100 ALA A CA 1
ATOM 825 C C . ALA A 1 100 ? -11.708 10.379 2.806 1.00 95.88 100 ALA A C 1
ATOM 827 O O . ALA A 1 100 ? -12.624 10.486 3.621 1.00 95.88 100 ALA A O 1
ATOM 828 N N . LYS A 1 101 ? -11.919 10.197 1.496 1.00 94.44 101 LYS A N 1
ATOM 829 C CA . LYS A 1 101 ? -13.257 10.117 0.899 1.00 94.44 101 LYS A CA 1
ATOM 830 C C . LYS A 1 101 ? -14.070 8.972 1.504 1.00 94.44 101 LYS A C 1
ATOM 832 O O . LYS A 1 101 ? -15.212 9.168 1.903 1.00 94.44 101 LYS A O 1
ATOM 837 N N . MET A 1 102 ? -13.456 7.798 1.628 1.00 93.31 102 MET A N 1
ATOM 838 C CA . MET A 1 102 ? -14.074 6.597 2.191 1.00 93.31 102 MET A CA 1
ATOM 839 C C . MET A 1 102 ? -14.523 6.773 3.650 1.00 93.31 102 MET A C 1
ATOM 841 O O . MET A 1 102 ? -15.609 6.336 4.023 1.00 93.31 102 MET A O 1
ATOM 845 N N . LEU A 1 103 ? -13.699 7.410 4.486 1.00 93.44 103 LEU A N 1
ATOM 846 C CA . LEU A 1 103 ? -14.018 7.622 5.900 1.00 93.44 103 LEU A CA 1
ATOM 847 C C . LEU A 1 103 ? -15.100 8.700 6.105 1.00 93.44 103 LEU A C 1
ATOM 849 O O . LEU A 1 103 ? -15.747 8.710 7.149 1.00 93.44 103 LEU A O 1
ATOM 853 N N . GLN A 1 104 ? -15.310 9.592 5.130 1.00 93.25 104 GLN A N 1
ATOM 854 C CA . GLN A 1 104 ? -16.316 10.660 5.193 1.00 93.25 104 GLN A CA 1
ATOM 855 C C . GLN A 1 104 ? -17.724 10.207 4.786 1.00 93.25 104 GLN A C 1
ATOM 857 O O . GLN A 1 104 ? -18.699 10.742 5.307 1.00 93.25 104 GLN A O 1
ATOM 862 N N . THR A 1 105 ? -17.856 9.243 3.870 1.00 88.25 105 THR A N 1
ATOM 863 C CA . THR A 1 105 ? -19.168 8.850 3.318 1.00 88.25 105 THR A CA 1
ATOM 864 C C . THR A 1 105 ? -20.054 8.080 4.298 1.00 88.25 105 THR A C 1
ATOM 866 O O . THR A 1 105 ? -21.264 8.019 4.097 1.00 88.25 105 THR A O 1
ATOM 869 N N . GLY A 1 106 ? -19.472 7.487 5.348 1.00 89.62 106 GLY A N 1
ATOM 870 C CA . GLY A 1 106 ? -20.175 6.548 6.225 1.00 89.62 106 GLY A CA 1
ATOM 871 C C . GLY A 1 106 ? -20.608 5.270 5.491 1.00 89.62 106 GLY A C 1
ATOM 872 O O . GLY A 1 106 ? -20.341 5.093 4.301 1.00 89.62 106 GLY A O 1
ATOM 873 N N . GLY A 1 107 ? -21.246 4.344 6.212 1.00 93.38 107 GLY A N 1
ATOM 874 C CA . GLY A 1 107 ? -21.729 3.078 5.648 1.00 93.38 107 GLY A CA 1
ATOM 875 C C . GLY A 1 107 ? -20.633 2.202 5.033 1.00 93.38 107 GLY A C 1
ATOM 876 O O . GLY A 1 107 ? -20.900 1.463 4.085 1.00 93.38 107 GLY A O 1
ATOM 877 N N . LEU A 1 108 ? -19.400 2.291 5.538 1.00 96.56 108 LEU A N 1
ATOM 878 C CA . LEU A 1 108 ? -18.261 1.557 5.008 1.00 96.56 108 LEU A CA 1
ATOM 879 C C . LEU A 1 108 ? -18.513 0.046 5.079 1.00 96.56 108 LEU A C 1
ATOM 881 O O . LEU A 1 108 ? -18.820 -0.483 6.146 1.00 96.56 108 LEU A O 1
ATOM 885 N N . ARG A 1 109 ? -18.383 -0.641 3.940 1.00 97.38 109 ARG A N 1
ATOM 886 C CA . ARG A 1 109 ? -18.539 -2.105 3.828 1.00 97.38 109 ARG A CA 1
ATOM 887 C C . ARG A 1 109 ? -17.227 -2.838 3.561 1.00 97.38 109 ARG A C 1
ATOM 889 O O . ARG A 1 109 ? -17.145 -4.036 3.783 1.00 97.38 109 ARG A O 1
ATOM 896 N N . VAL A 1 110 ? -16.211 -2.132 3.065 1.00 96.06 110 VAL A N 1
ATOM 897 C CA . VAL A 1 110 ? -14.939 -2.720 2.629 1.00 96.06 110 VAL A CA 1
ATOM 898 C C . VAL A 1 110 ? -13.789 -1.866 3.148 1.00 96.06 110 VAL A C 1
ATOM 900 O O . VAL A 1 110 ? -13.814 -0.647 3.014 1.00 96.06 110 VAL A O 1
ATOM 903 N N . PHE A 1 111 ? -12.780 -2.501 3.739 1.00 96.56 111 PHE A N 1
ATOM 904 C CA . PHE A 1 111 ? -11.571 -1.821 4.206 1.00 96.56 111 PHE A CA 1
ATOM 905 C C . PHE A 1 111 ? -10.681 -1.446 3.008 1.00 96.56 111 PHE A C 1
ATOM 907 O O . PHE A 1 111 ? -10.654 -2.206 2.035 1.00 96.56 111 PHE A O 1
ATOM 914 N N . PRO A 1 112 ? -9.927 -0.330 3.039 1.00 94.56 112 PRO A N 1
ATOM 915 C CA . PRO A 1 112 ? -9.006 -0.011 1.955 1.00 94.56 112 PRO A CA 1
ATOM 916 C C . PRO A 1 112 ? -7.971 -1.125 1.774 1.00 94.56 112 PRO A C 1
ATOM 918 O O . PRO A 1 112 ? -7.279 -1.518 2.712 1.00 94.56 112 PRO A O 1
ATOM 921 N N . ASP A 1 113 ? -7.857 -1.617 0.546 1.00 93.88 113 ASP A N 1
ATOM 922 C CA . ASP A 1 113 ? -6.855 -2.608 0.170 1.00 93.88 113 ASP A CA 1
ATOM 923 C C . ASP A 1 113 ? -5.492 -1.926 0.024 1.00 93.88 113 ASP A C 1
ATOM 925 O O . ASP A 1 113 ? -5.207 -1.280 -0.987 1.00 93.88 113 ASP A O 1
ATOM 929 N N . LEU A 1 114 ? -4.653 -2.051 1.056 1.00 94.75 114 LEU A N 1
ATOM 930 C CA . LEU A 1 114 ? -3.360 -1.372 1.098 1.00 94.75 114 LEU A CA 1
ATOM 931 C C . LEU A 1 114 ? -2.379 -1.901 0.043 1.00 94.75 114 LEU A C 1
ATOM 933 O O . LEU A 1 114 ? -1.473 -1.173 -0.373 1.00 94.75 114 LEU A O 1
ATOM 937 N N . SER A 1 115 ? -2.582 -3.137 -0.429 1.00 91.94 115 SER A N 1
ATOM 938 C CA . SER A 1 115 ? -1.709 -3.767 -1.423 1.00 91.94 115 SER A CA 1
ATOM 939 C C . SER A 1 115 ? -1.751 -3.066 -2.786 1.00 91.94 115 SER A C 1
ATOM 941 O O . SER A 1 115 ? -0.787 -3.155 -3.550 1.00 91.94 115 SER A O 1
ATOM 943 N N . LYS A 1 116 ? -2.821 -2.300 -3.055 1.00 89.31 116 LYS A N 1
ATOM 944 C CA . LYS A 1 116 ? -2.961 -1.442 -4.241 1.00 89.31 116 LYS A CA 1
ATOM 945 C C . LYS A 1 116 ? -1.959 -0.291 -4.269 1.00 89.31 116 LYS A C 1
ATOM 947 O O . LYS A 1 116 ? -1.567 0.142 -5.349 1.00 89.31 116 LYS A O 1
ATOM 952 N N . TYR A 1 117 ? -1.543 0.200 -3.102 1.00 91.88 117 TYR A N 1
ATOM 953 C CA . TYR A 1 117 ? -0.611 1.326 -2.999 1.00 91.88 117 TYR A CA 1
ATOM 954 C C . TYR A 1 117 ? 0.830 0.849 -2.836 1.00 91.88 117 TYR A C 1
ATOM 956 O O . TYR A 1 117 ? 1.753 1.437 -3.400 1.00 91.88 117 TYR A O 1
ATOM 964 N N . VAL A 1 118 ? 1.036 -0.217 -2.057 1.00 91.00 118 VAL A N 1
ATOM 965 C CA . VAL A 1 118 ? 2.365 -0.755 -1.771 1.00 91.00 118 VAL A CA 1
ATOM 966 C C . VAL A 1 118 ? 2.287 -2.248 -1.459 1.00 91.00 118 VAL A C 1
ATOM 968 O O . VAL A 1 118 ? 1.475 -2.685 -0.658 1.00 91.00 118 VAL A O 1
ATOM 971 N N . CYS A 1 119 ? 3.149 -3.056 -2.072 1.00 89.75 119 CYS A N 1
ATOM 972 C CA . CYS A 1 119 ? 3.377 -4.447 -1.670 1.00 89.75 119 CYS A CA 1
ATOM 973 C C . CYS A 1 119 ? 4.684 -4.932 -2.302 1.00 89.75 119 CYS A C 1
ATOM 975 O O . CYS A 1 119 ? 4.690 -5.669 -3.292 1.00 89.75 119 CYS A O 1
ATOM 977 N N . ILE A 1 120 ? 5.808 -4.446 -1.778 1.00 88.12 120 ILE A N 1
ATOM 978 C CA . ILE A 1 120 ? 7.132 -4.681 -2.371 1.00 88.12 120 ILE A CA 1
ATOM 979 C C . ILE A 1 120 ? 8.122 -5.332 -1.410 1.00 88.12 120 ILE A C 1
ATOM 981 O O . ILE A 1 120 ? 9.111 -5.901 -1.858 1.00 88.12 120 ILE A O 1
ATOM 985 N N . CYS A 1 121 ? 7.857 -5.303 -0.102 1.00 90.19 121 CYS A N 1
ATOM 986 C CA . CYS A 1 121 ? 8.687 -5.971 0.887 1.00 90.19 121 CYS A CA 1
ATOM 987 C C . CYS A 1 121 ? 8.768 -7.477 0.584 1.00 90.19 121 CYS A C 1
ATOM 989 O O . CYS A 1 121 ? 7.746 -8.174 0.557 1.00 90.19 121 CYS A O 1
ATOM 991 N N . ALA A 1 122 ? 9.988 -7.967 0.366 1.00 88.69 122 ALA A N 1
ATOM 992 C CA . ALA A 1 122 ? 10.277 -9.361 0.039 1.00 88.69 122 ALA A CA 1
ATOM 993 C C . ALA A 1 122 ? 10.725 -10.197 1.253 1.00 88.69 122 ALA A C 1
ATOM 995 O O . ALA A 1 122 ? 10.969 -11.397 1.101 1.00 88.69 122 ALA A O 1
ATOM 996 N N . GLU A 1 123 ? 10.799 -9.585 2.442 1.00 90.50 123 GLU A N 1
ATOM 997 C CA . GLU A 1 123 ? 11.245 -10.234 3.678 1.00 90.50 123 GLU A CA 1
ATOM 998 C C . GLU A 1 123 ? 10.470 -11.538 3.934 1.00 90.50 123 GLU A C 1
ATOM 1000 O O . GLU A 1 123 ? 9.231 -11.512 3.972 1.00 90.50 123 GLU A O 1
ATOM 1005 N N . PRO A 1 124 ? 11.149 -12.688 4.127 1.00 89.19 124 PRO A N 1
ATOM 1006 C CA . PRO A 1 124 ? 10.488 -13.982 4.284 1.00 89.19 124 PRO A CA 1
ATOM 1007 C C . PRO A 1 124 ? 9.415 -13.996 5.379 1.00 89.19 124 PRO A C 1
ATOM 1009 O O . PRO A 1 124 ? 8.319 -14.508 5.146 1.00 89.19 124 PRO A O 1
ATOM 1012 N N . GLY A 1 125 ? 9.681 -13.360 6.527 1.00 93.06 125 GLY A N 1
ATOM 1013 C CA . GLY A 1 125 ? 8.728 -13.263 7.640 1.00 93.06 125 GLY A CA 1
ATOM 1014 C C . GLY A 1 125 ? 7.457 -12.467 7.314 1.00 93.06 125 GLY A C 1
ATOM 1015 O O . GLY A 1 125 ? 6.410 -12.692 7.914 1.00 93.06 125 GLY A O 1
ATOM 1016 N N . CYS A 1 126 ? 7.501 -11.585 6.311 1.00 95.19 126 CYS A N 1
ATOM 1017 C CA . CYS A 1 126 ? 6.353 -10.777 5.901 1.00 95.19 126 CYS A CA 1
ATOM 1018 C C . CYS A 1 126 ? 5.395 -11.524 4.960 1.00 95.19 126 CYS A C 1
ATOM 1020 O O . CYS A 1 126 ? 4.245 -11.114 4.811 1.00 95.19 126 CYS A O 1
ATOM 1022 N N . LYS A 1 127 ? 5.833 -12.621 4.321 1.00 92.06 127 LYS A N 1
ATOM 1023 C CA . LYS A 1 127 ? 5.028 -13.339 3.315 1.00 92.06 127 LYS A CA 1
ATOM 1024 C C . LYS A 1 127 ? 3.739 -13.916 3.893 1.00 92.06 127 LYS A C 1
ATOM 1026 O O . LYS A 1 127 ? 2.699 -13.821 3.249 1.00 92.06 127 LYS A O 1
ATOM 1031 N N . ASN A 1 128 ? 3.798 -14.490 5.093 1.00 90.25 128 ASN A N 1
ATOM 1032 C CA . ASN A 1 128 ? 2.618 -15.065 5.742 1.00 90.25 128 ASN A CA 1
ATOM 1033 C C . ASN A 1 128 ? 1.634 -13.970 6.163 1.00 90.25 128 ASN A C 1
ATOM 1035 O O . ASN A 1 128 ? 0.438 -14.109 5.936 1.00 90.25 128 ASN A O 1
ATOM 1039 N N . PHE A 1 129 ? 2.146 -12.843 6.668 1.00 90.12 129 PHE A N 1
ATOM 1040 C CA . PHE A 1 129 ? 1.324 -11.699 7.066 1.00 90.12 129 PHE A CA 1
ATOM 1041 C C . PHE A 1 129 ? 0.522 -11.115 5.892 1.00 90.12 129 PHE A C 1
ATOM 1043 O O . PHE A 1 129 ? -0.640 -10.755 6.043 1.00 90.12 129 PHE A O 1
ATOM 1050 N N . LYS A 1 130 ? 1.121 -11.072 4.695 1.00 92.81 130 LYS A N 1
ATOM 1051 C CA . LYS A 1 130 ? 0.466 -10.575 3.473 1.00 92.81 130 LYS A CA 1
ATOM 1052 C C . LYS A 1 130 ? -0.595 -11.516 2.902 1.00 92.81 130 LYS A C 1
ATOM 1054 O O . LYS A 1 130 ? -1.462 -11.058 2.169 1.00 92.81 130 LYS A O 1
ATOM 1059 N N . LYS A 1 131 ? -0.495 -12.819 3.180 1.00 91.81 131 LYS A N 1
ATOM 1060 C CA . LYS A 1 131 ? -1.412 -13.842 2.654 1.00 91.81 131 LYS A CA 1
ATOM 1061 C C . LYS A 1 131 ? -2.659 -14.040 3.512 1.00 91.81 131 LYS A C 1
ATOM 1063 O O . LYS A 1 131 ? -3.575 -14.711 3.049 1.00 91.81 131 LYS A O 1
ATOM 1068 N N . ASP A 1 132 ? -2.687 -13.504 4.732 1.00 94.19 132 ASP A N 1
ATOM 1069 C CA . ASP A 1 132 ? -3.856 -13.579 5.608 1.00 94.19 132 ASP A CA 1
ATOM 1070 C C . ASP A 1 132 ? -5.053 -12.854 4.956 1.00 94.19 132 ASP A C 1
ATOM 1072 O O . ASP A 1 132 ? -4.978 -11.635 4.771 1.00 94.19 132 ASP A O 1
ATOM 1076 N N . PRO A 1 133 ? -6.162 -13.550 4.630 1.00 90.81 133 PRO A N 1
ATOM 1077 C CA . PRO A 1 133 ? -7.356 -12.924 4.058 1.00 90.81 133 PRO A CA 1
ATOM 1078 C C . PRO A 1 133 ? -8.021 -11.903 4.995 1.00 90.81 133 PRO A C 1
ATOM 1080 O O . PRO A 1 133 ? -8.629 -10.937 4.532 1.00 90.81 133 PRO A O 1
ATOM 1083 N N . ALA A 1 134 ? -7.877 -12.079 6.313 1.00 92.06 134 ALA A N 1
ATOM 1084 C CA . ALA A 1 134 ? -8.317 -11.104 7.313 1.00 92.06 134 ALA A CA 1
ATOM 1085 C C . ALA A 1 134 ? -7.284 -9.973 7.516 1.00 92.06 134 ALA A C 1
ATOM 1087 O O . ALA A 1 134 ? -7.489 -9.044 8.304 1.00 92.06 134 ALA A O 1
ATOM 1088 N N . GLY A 1 135 ? -6.134 -10.071 6.848 1.00 94.62 135 GLY A N 1
ATOM 1089 C CA . GLY A 1 135 ? -5.017 -9.140 6.881 1.00 94.62 135 GLY A CA 1
ATOM 1090 C C . GLY A 1 135 ? -5.280 -7.813 6.183 1.00 94.62 135 GLY A C 1
ATOM 1091 O O . GLY A 1 135 ? -6.366 -7.511 5.693 1.00 94.62 135 GLY A O 1
ATOM 1092 N N . LEU A 1 136 ? -4.219 -7.010 6.146 1.00 96.69 136 LEU A N 1
ATOM 1093 C CA . LEU A 1 136 ? -4.173 -5.741 5.420 1.00 96.69 136 LEU A CA 1
ATOM 1094 C C . LEU A 1 136 ? -3.556 -5.882 4.019 1.00 96.69 136 LEU A C 1
ATOM 1096 O O . LEU A 1 136 ? -3.437 -4.893 3.304 1.00 96.69 136 LEU A O 1
ATOM 1100 N N . GLY A 1 137 ? -3.081 -7.079 3.656 1.00 94.81 137 GLY A N 1
ATOM 1101 C CA . GLY A 1 137 ? -2.343 -7.325 2.411 1.00 94.81 137 GLY A CA 1
ATOM 1102 C C . GLY A 1 137 ? -0.927 -6.729 2.369 1.00 94.81 137 GLY A C 1
ATOM 1103 O O . GLY A 1 137 ? -0.213 -6.912 1.384 1.00 94.81 137 GLY A O 1
ATOM 1104 N N . VAL A 1 138 ? -0.490 -6.048 3.435 1.00 96.38 138 VAL A N 1
ATOM 1105 C CA . VAL A 1 138 ? 0.815 -5.372 3.546 1.00 96.38 138 VAL A CA 1
ATOM 1106 C C . VAL A 1 138 ? 1.450 -5.638 4.906 1.00 96.38 138 VAL A C 1
ATOM 1108 O O . VAL A 1 138 ? 0.742 -5.879 5.883 1.00 96.38 138 VAL A O 1
ATOM 1111 N N . CYS A 1 139 ? 2.780 -5.598 4.987 1.00 97.38 139 CYS A N 1
ATOM 1112 C CA . CYS A 1 139 ? 3.504 -5.687 6.258 1.00 97.38 139 CYS A CA 1
ATOM 1113 C C . CYS A 1 139 ? 3.909 -4.300 6.789 1.00 97.38 139 CYS A C 1
ATOM 1115 O O . CYS A 1 139 ? 3.698 -3.281 6.132 1.00 97.38 139 CYS A O 1
ATOM 1117 N N . VAL A 1 140 ? 4.545 -4.263 7.966 1.00 97.69 140 VAL A N 1
ATOM 1118 C CA . VAL A 1 140 ? 5.052 -3.019 8.573 1.00 97.69 140 VAL A CA 1
ATOM 1119 C C . VAL A 1 140 ? 6.050 -2.278 7.674 1.00 97.69 140 VAL A C 1
ATOM 1121 O O . VAL A 1 140 ? 5.980 -1.059 7.582 1.00 97.69 140 VAL A O 1
ATOM 1124 N N . HIS A 1 141 ? 6.920 -2.996 6.953 1.00 97.06 141 HIS A N 1
ATOM 1125 C CA . HIS A 1 141 ? 7.899 -2.388 6.044 1.00 97.06 141 HIS A CA 1
ATOM 1126 C C . HIS A 1 141 ? 7.226 -1.733 4.834 1.00 97.06 141 HIS A C 1
ATOM 1128 O O . HIS A 1 141 ? 7.593 -0.631 4.441 1.00 97.06 141 HIS A O 1
ATOM 1134 N N . ASP A 1 142 ? 6.222 -2.392 4.248 1.00 96.50 142 ASP A N 1
ATOM 1135 C CA . ASP A 1 142 ? 5.441 -1.804 3.155 1.00 96.50 142 ASP A CA 1
ATOM 1136 C C . ASP A 1 142 ? 4.726 -0.537 3.615 1.00 96.50 142 ASP A C 1
ATOM 1138 O O . ASP A 1 142 ? 4.820 0.496 2.954 1.00 96.50 142 ASP A O 1
ATOM 1142 N N . LEU A 1 143 ? 4.061 -0.605 4.773 1.00 97.62 143 LEU A N 1
ATOM 1143 C CA . LEU A 1 143 ? 3.388 0.549 5.354 1.00 97.62 143 LEU A CA 1
ATOM 1144 C C . LEU A 1 143 ? 4.376 1.690 5.626 1.00 97.62 143 LEU A C 1
ATOM 1146 O O . LEU A 1 143 ? 4.073 2.834 5.307 1.00 97.62 143 LEU A O 1
ATOM 1150 N N . GLU A 1 144 ? 5.562 1.394 6.162 1.00 97.69 144 GLU A N 1
ATOM 1151 C CA . GLU A 1 144 ? 6.612 2.393 6.369 1.00 97.69 144 GLU A CA 1
ATOM 1152 C C . GLU A 1 144 ? 6.977 3.103 5.063 1.00 97.69 144 GLU A C 1
ATOM 1154 O O . GLU A 1 144 ? 7.025 4.331 5.019 1.00 97.69 144 GLU A O 1
ATOM 1159 N N . MET A 1 145 ? 7.218 2.341 3.994 1.00 95.50 145 MET A N 1
ATOM 1160 C CA . MET A 1 145 ? 7.584 2.899 2.694 1.00 95.50 145 MET A CA 1
ATOM 1161 C C . MET A 1 145 ? 6.466 3.768 2.110 1.00 95.50 145 MET A C 1
ATOM 1163 O O . MET A 1 145 ? 6.744 4.859 1.617 1.00 95.50 145 MET A O 1
ATOM 1167 N N . LEU A 1 146 ? 5.205 3.333 2.223 1.00 96.31 146 LEU A N 1
ATOM 1168 C CA . LEU A 1 146 ? 4.047 4.137 1.827 1.00 96.31 146 LEU A CA 1
ATOM 1169 C C . LEU A 1 146 ? 3.976 5.446 2.618 1.00 96.31 146 LEU A C 1
ATOM 1171 O O . LEU A 1 146 ? 3.871 6.517 2.028 1.00 96.31 146 LEU A O 1
ATOM 1175 N N . LEU A 1 147 ? 4.075 5.377 3.945 1.00 97.38 147 LEU A N 1
ATOM 1176 C CA . LEU A 1 147 ? 3.964 6.542 4.821 1.00 97.38 147 LEU A CA 1
ATOM 1177 C C . LEU A 1 147 ? 5.149 7.510 4.686 1.00 97.38 147 LEU A C 1
ATOM 1179 O O . LEU A 1 147 ? 4.959 8.719 4.814 1.00 97.38 147 LEU A O 1
ATOM 1183 N N . LYS A 1 148 ? 6.353 7.017 4.362 1.00 96.38 148 LYS A N 1
ATOM 1184 C CA . LYS A 1 148 ? 7.515 7.852 3.999 1.00 96.38 148 LYS A CA 1
ATOM 1185 C C . LYS A 1 148 ? 7.271 8.696 2.746 1.00 96.38 148 LYS A C 1
ATOM 1187 O O . LYS A 1 148 ? 7.893 9.744 2.594 1.00 96.38 148 LYS A O 1
ATOM 1192 N N . GLY A 1 149 ? 6.328 8.295 1.892 1.00 95.69 149 GLY A N 1
ATOM 1193 C CA . GLY A 1 149 ? 5.873 9.083 0.750 1.00 95.69 149 GLY A CA 1
ATOM 1194 C C . GLY A 1 149 ? 5.207 10.418 1.110 1.00 95.69 149 GLY A C 1
ATOM 1195 O O . GLY A 1 149 ? 5.033 11.249 0.224 1.00 95.69 149 GLY A O 1
ATOM 1196 N N . SER A 1 150 ? 4.856 10.657 2.379 1.00 96.38 150 SER A N 1
ATOM 1197 C CA . SER A 1 150 ? 4.207 11.900 2.822 1.00 96.38 150 SER A CA 1
ATOM 1198 C C . SER A 1 150 ? 5.118 13.130 2.839 1.00 96.38 150 SER A C 1
ATOM 1200 O O . SER A 1 150 ? 4.618 14.236 3.033 1.00 96.38 150 SER A O 1
ATOM 1202 N N . GLU A 1 151 ? 6.439 12.943 2.721 1.00 93.38 151 GLU A N 1
ATOM 1203 C CA . GLU A 1 151 ? 7.494 13.957 2.931 1.00 93.38 151 GLU A CA 1
ATOM 1204 C C . GLU A 1 151 ? 7.543 14.552 4.358 1.00 93.38 151 GLU A C 1
ATOM 1206 O O . GLU A 1 151 ? 8.550 15.135 4.746 1.00 93.38 151 GLU A O 1
ATOM 1211 N N . ASN A 1 152 ? 6.519 14.315 5.185 1.00 95.75 152 ASN A N 1
ATOM 1212 C CA . ASN A 1 152 ? 6.403 14.742 6.582 1.00 95.75 152 ASN A CA 1
ATOM 1213 C C . ASN A 1 152 ? 6.495 13.558 7.561 1.00 95.75 152 ASN A C 1
ATOM 1215 O O . ASN A 1 152 ? 5.977 13.610 8.679 1.00 95.75 152 ASN A O 1
ATOM 1219 N N . TYR A 1 153 ? 7.116 12.454 7.138 1.00 97.19 153 TYR A N 1
ATOM 1220 C CA . TYR A 1 153 ? 7.202 11.233 7.932 1.00 97.19 153 TYR A CA 1
ATOM 1221 C C . TYR A 1 153 ? 8.011 11.447 9.216 1.00 97.19 153 TYR A C 1
ATOM 1223 O O . TYR A 1 153 ? 9.205 11.741 9.191 1.00 97.19 153 TYR A O 1
ATOM 1231 N N . GLY A 1 154 ? 7.356 11.256 10.357 1.00 96.62 154 GLY A N 1
ATOM 1232 C CA . GLY A 1 154 ? 7.945 11.418 11.680 1.00 96.62 154 GLY A CA 1
ATOM 1233 C C . GLY A 1 154 ? 6.932 11.130 12.781 1.00 96.62 154 GLY A C 1
ATOM 1234 O O . GLY A 1 154 ? 5.773 10.812 12.512 1.00 96.62 154 GLY A O 1
ATOM 1235 N N . LEU A 1 155 ? 7.350 11.257 14.042 1.00 96.88 155 LEU A N 1
ATOM 1236 C CA . LEU A 1 155 ? 6.499 10.928 15.189 1.00 96.88 155 LEU A CA 1
ATOM 1237 C C . LEU A 1 155 ? 5.159 11.698 15.223 1.00 96.88 155 LEU A C 1
ATOM 1239 O O . LEU A 1 155 ? 4.141 11.050 15.477 1.00 96.88 155 LEU A O 1
ATOM 1243 N N . PRO A 1 156 ? 5.096 13.025 14.971 1.00 97.44 156 PRO A N 1
ATOM 1244 C CA . PRO A 1 156 ? 3.817 13.742 14.946 1.00 97.44 156 PRO A CA 1
ATOM 1245 C C . PRO A 1 156 ? 2.869 13.211 13.864 1.00 97.44 156 PRO A C 1
ATOM 1247 O O . PRO A 1 156 ? 1.699 12.959 14.142 1.00 97.44 156 PRO A O 1
ATOM 1250 N N . PHE A 1 157 ? 3.396 12.963 12.662 1.00 97.81 157 PHE A N 1
ATOM 1251 C CA . PHE A 1 157 ? 2.647 12.390 11.545 1.00 97.81 157 PHE A CA 1
ATOM 1252 C C . PHE A 1 157 ? 2.129 10.981 11.868 1.00 97.81 157 PHE A C 1
ATOM 1254 O O . PHE A 1 157 ? 0.941 10.708 11.719 1.00 97.81 157 PHE A O 1
ATOM 1261 N N . LEU A 1 158 ? 2.982 10.104 12.408 1.00 98.12 158 LEU A N 1
ATOM 1262 C CA . LEU A 1 158 ? 2.596 8.744 12.794 1.00 98.12 158 LEU A CA 1
ATOM 1263 C C . LEU A 1 158 ? 1.538 8.718 13.903 1.00 98.12 158 LEU A C 1
ATOM 1265 O O . LEU A 1 158 ? 0.661 7.857 13.884 1.00 98.12 158 LEU A O 1
ATOM 1269 N N . LYS A 1 159 ? 1.581 9.660 14.856 1.00 97.88 159 LYS A N 1
ATOM 1270 C CA . LYS A 1 159 ? 0.517 9.821 15.860 1.00 97.88 159 LYS A CA 1
ATOM 1271 C C . LYS A 1 159 ? -0.810 10.198 15.203 1.00 97.88 159 LYS A C 1
ATOM 1273 O O . LYS A 1 159 ? -1.827 9.602 15.545 1.00 97.88 159 LYS A O 1
ATOM 1278 N N . ALA A 1 160 ? -0.797 11.145 14.264 1.00 98.00 160 ALA A N 1
ATOM 1279 C CA . ALA A 1 160 ? -1.997 11.560 13.544 1.00 98.00 160 ALA A CA 1
ATOM 1280 C C . ALA A 1 160 ? -2.594 10.401 12.728 1.00 98.00 160 ALA A C 1
ATOM 1282 O O . ALA A 1 160 ? -3.787 10.121 12.856 1.00 98.00 160 ALA A O 1
ATOM 1283 N N . GLU A 1 161 ? -1.761 9.669 11.982 1.00 97.94 161 GLU A N 1
ATOM 1284 C CA . GLU A 1 161 ? -2.186 8.477 11.241 1.00 97.94 161 GLU A CA 1
ATOM 1285 C C . GLU A 1 161 ? -2.720 7.391 12.180 1.00 97.94 161 GLU A C 1
ATOM 1287 O O . GLU A 1 161 ? -3.823 6.886 11.988 1.00 97.94 161 GLU A O 1
ATOM 1292 N N . ARG A 1 162 ? -2.025 7.091 13.281 1.00 98.00 162 ARG A N 1
ATOM 1293 C CA . ARG A 1 162 ? -2.526 6.144 14.283 1.00 98.00 162 ARG A CA 1
ATOM 1294 C C . ARG A 1 162 ? -3.901 6.565 14.814 1.00 98.00 162 ARG A C 1
ATOM 1296 O O . ARG A 1 162 ? -4.819 5.756 14.855 1.00 98.00 162 ARG A O 1
ATOM 1303 N N . THR A 1 163 ? -4.086 7.833 15.177 1.00 98.00 163 THR A N 1
ATOM 1304 C CA . THR A 1 163 ? -5.382 8.350 15.639 1.00 98.00 163 THR A CA 1
ATOM 1305 C C . THR A 1 163 ? -6.456 8.291 14.552 1.00 98.00 163 THR A C 1
ATOM 1307 O O . THR A 1 163 ? -7.626 8.058 14.869 1.00 98.00 163 THR A O 1
ATOM 1310 N N . ARG A 1 164 ? -6.109 8.497 13.276 1.00 97.00 164 ARG A N 1
ATOM 1311 C CA . ARG A 1 164 ? -7.034 8.355 12.140 1.00 97.00 164 ARG A CA 1
ATOM 1312 C C . ARG A 1 164 ? -7.610 6.941 12.065 1.00 97.00 164 ARG A C 1
ATOM 1314 O O . ARG A 1 164 ? -8.819 6.804 11.913 1.00 97.00 164 ARG A O 1
ATOM 1321 N N . TRP A 1 165 ? -6.771 5.928 12.265 1.00 97.56 165 TRP A N 1
ATOM 1322 C CA . TRP A 1 165 ? -7.124 4.508 12.151 1.00 97.56 165 TRP A CA 1
ATOM 1323 C C . TRP A 1 165 ? -7.584 3.853 13.465 1.00 97.56 165 TRP A C 1
ATOM 1325 O O . TRP A 1 165 ? -7.625 2.631 13.560 1.00 97.56 165 TRP A O 1
ATOM 1335 N N . HIS A 1 166 ? -7.941 4.635 14.489 1.00 97.94 166 HIS A N 1
ATOM 1336 C CA . HIS A 1 166 ? -8.379 4.090 15.777 1.00 97.94 166 HIS A CA 1
ATOM 1337 C C . HIS A 1 166 ? -9.658 3.236 15.632 1.00 97.94 166 HIS A C 1
ATOM 1339 O O . HIS A 1 166 ? -10.658 3.755 15.124 1.00 97.94 166 HIS A O 1
ATOM 1345 N N . PRO A 1 167 ? -9.685 1.977 16.119 1.00 97.62 167 PRO A N 1
ATOM 1346 C CA . PRO A 1 167 ? -10.823 1.072 15.930 1.00 97.62 167 PRO A CA 1
ATOM 1347 C C . PRO A 1 167 ? -12.140 1.620 16.501 1.00 97.62 167 PRO A C 1
ATOM 1349 O O . PRO A 1 167 ? -13.173 1.481 15.860 1.00 97.62 167 PRO A O 1
ATOM 1352 N N . ASP A 1 168 ? -12.118 2.350 17.620 1.00 97.69 168 ASP A N 1
ATOM 1353 C CA . ASP A 1 168 ? -13.318 2.971 18.221 1.00 97.69 168 ASP A CA 1
ATOM 1354 C C . ASP A 1 168 ? -14.057 3.974 17.319 1.00 97.69 168 ASP A C 1
ATOM 1356 O O . ASP A 1 168 ? -15.212 4.316 17.577 1.00 97.69 168 ASP A O 1
ATOM 1360 N N . LYS A 1 169 ? -13.419 4.463 16.248 1.00 96.00 169 LYS A N 1
ATOM 1361 C CA . LYS A 1 169 ? -14.085 5.317 15.255 1.00 96.00 169 LYS A CA 1
ATOM 1362 C C . LYS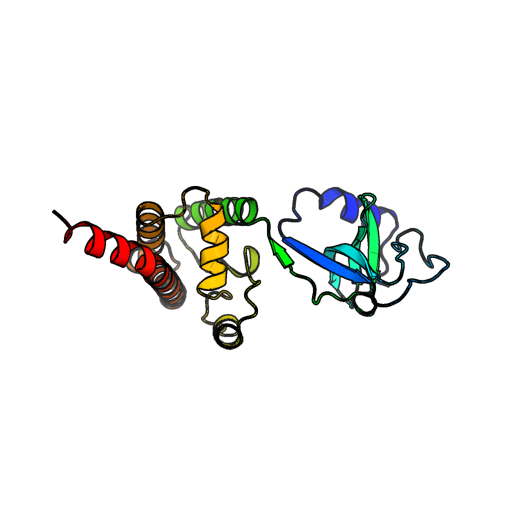 A 1 169 ? -14.940 4.506 14.282 1.00 96.00 169 LYS A C 1
ATOM 1364 O O . LYS A 1 169 ? -15.929 5.026 13.767 1.00 96.00 169 LYS A O 1
ATOM 1369 N N . PHE A 1 170 ? -14.577 3.245 14.045 1.00 95.81 170 PHE A N 1
ATOM 1370 C CA . PHE A 1 170 ? -15.147 2.407 12.994 1.00 95.81 170 PHE A CA 1
ATOM 1371 C C . PHE A 1 170 ? -16.622 2.018 13.207 1.00 95.81 170 PHE A C 1
ATOM 1373 O O . PHE A 1 170 ? -17.348 2.067 12.215 1.00 95.81 170 PHE A O 1
ATOM 1380 N N . PRO A 1 171 ? -17.143 1.779 14.432 1.00 95.62 171 PRO A N 1
ATOM 1381 C CA . PRO A 1 171 ? -18.576 1.535 14.639 1.00 95.62 171 PRO A CA 1
ATOM 1382 C C . PRO A 1 171 ? -19.494 2.623 14.066 1.00 95.62 171 PRO A C 1
ATOM 1384 O O . PRO A 1 171 ? -20.603 2.335 13.630 1.00 95.62 171 PRO A O 1
ATOM 1387 N N . ARG A 1 172 ? -19.038 3.883 14.050 1.00 95.12 172 ARG A N 1
ATOM 1388 C CA . ARG A 1 172 ? -19.843 5.032 13.598 1.00 95.12 172 ARG A CA 1
ATOM 1389 C C . ARG A 1 172 ? -19.832 5.227 12.084 1.00 95.12 172 ARG A C 1
ATOM 1391 O O . ARG A 1 172 ? -20.727 5.871 11.551 1.00 95.12 172 ARG A O 1
ATOM 1398 N N . ILE A 1 173 ? -18.807 4.716 11.408 1.00 95.50 173 ILE A N 1
ATOM 1399 C CA . ILE A 1 173 ? -18.600 4.903 9.964 1.00 95.50 173 ILE A CA 1
ATOM 1400 C C . ILE A 1 173 ? -18.856 3.626 9.163 1.00 95.50 173 ILE A C 1
ATOM 1402 O O . ILE A 1 173 ? -19.023 3.712 7.952 1.00 95.50 173 ILE A O 1
ATOM 1406 N N . CYS A 1 174 ? -18.891 2.455 9.803 1.00 96.75 174 CYS A N 1
ATOM 1407 C CA . CYS A 1 174 ? -19.083 1.166 9.143 1.00 96.75 174 CYS A CA 1
ATOM 1408 C C . CYS A 1 174 ? -20.549 0.744 9.104 1.00 96.75 174 CYS A C 1
ATOM 1410 O O . CYS A 1 174 ? -21.331 1.036 10.009 1.00 96.75 174 CYS A O 1
ATOM 1412 N N . HIS A 1 175 ? -20.897 -0.012 8.067 1.00 97.19 175 HIS A N 1
ATOM 1413 C CA . HIS A 1 175 ? -22.162 -0.730 8.007 1.00 97.19 175 HIS A CA 1
ATOM 1414 C C . HIS A 1 175 ? -22.221 -1.797 9.119 1.00 97.19 175 HIS A C 1
ATOM 1416 O O . HIS A 1 175 ? -21.223 -2.505 9.276 1.00 97.19 175 HIS A O 1
ATOM 1422 N N . PRO A 1 176 ? -23.350 -1.966 9.842 1.00 96.81 176 PRO A N 1
ATOM 1423 C CA . PRO A 1 176 ? -23.474 -2.907 10.964 1.00 96.81 176 PRO A CA 1
ATOM 1424 C C . PRO A 1 176 ? -22.945 -4.316 10.666 1.00 96.81 176 PRO A C 1
ATOM 1426 O O . PRO A 1 176 ? -22.086 -4.804 11.391 1.00 96.81 176 PRO A O 1
ATOM 1429 N N . ASP A 1 177 ? -23.347 -4.901 9.533 1.00 97.88 177 ASP A N 1
ATOM 1430 C CA . ASP A 1 177 ? -22.939 -6.257 9.117 1.00 97.88 177 ASP A CA 1
ATOM 1431 C C . ASP A 1 177 ? -21.429 -6.439 8.873 1.00 97.88 177 ASP A C 1
ATOM 1433 O O . ASP A 1 177 ? -20.954 -7.564 8.762 1.00 97.88 177 ASP A O 1
ATOM 1437 N N . HIS A 1 178 ? -20.670 -5.346 8.761 1.00 96.94 178 HIS A N 1
ATOM 1438 C CA . HIS A 1 178 ? -19.231 -5.367 8.483 1.00 96.94 178 HIS A CA 1
ATOM 1439 C C . HIS A 1 178 ? -18.397 -4.754 9.620 1.00 96.94 178 HIS A C 1
ATOM 1441 O O . HIS A 1 178 ? -17.178 -4.650 9.493 1.00 96.94 178 HIS A O 1
ATOM 1447 N N . GLN A 1 179 ? -19.018 -4.323 10.727 1.00 96.50 179 GLN A N 1
ATOM 1448 C CA . GLN A 1 179 ? -18.321 -3.592 11.792 1.00 96.50 179 GLN A CA 1
ATOM 1449 C C . GLN A 1 179 ? -17.156 -4.385 12.381 1.00 96.50 179 GLN A C 1
ATOM 1451 O O . GLN A 1 179 ? -16.053 -3.850 12.462 1.00 96.50 179 GLN A O 1
ATOM 1456 N N . GLU A 1 180 ? -17.375 -5.648 12.746 1.00 97.31 180 GLU A N 1
ATOM 1457 C CA . GLU A 1 180 ? -16.353 -6.479 13.389 1.00 97.31 180 GLU A CA 1
ATOM 1458 C C . GLU A 1 180 ? -15.106 -6.641 12.505 1.00 97.31 180 GLU A C 1
ATOM 1460 O O . GLU A 1 180 ? -13.987 -6.360 12.942 1.00 97.31 180 GLU A O 1
ATOM 1465 N N . GLU A 1 181 ? -15.295 -7.001 11.231 1.00 97.19 181 GLU A N 1
ATOM 1466 C CA . GLU A 1 181 ? -14.197 -7.173 10.274 1.00 97.19 181 GLU A CA 1
ATOM 1467 C C . GLU A 1 181 ? -13.419 -5.864 10.064 1.00 97.19 181 GLU A C 1
ATOM 1469 O O . GLU A 1 181 ? -12.183 -5.837 10.108 1.00 97.19 181 GLU A O 1
ATOM 1474 N N . LEU A 1 182 ? -14.134 -4.756 9.849 1.00 97.31 182 LEU A N 1
ATOM 1475 C CA . LEU A 1 182 ? -13.520 -3.462 9.561 1.00 97.31 182 LEU A CA 1
ATOM 1476 C C . LEU A 1 182 ? -12.814 -2.877 10.787 1.00 97.31 182 LEU A C 1
ATOM 1478 O O . LEU A 1 182 ? -11.731 -2.308 10.649 1.00 97.31 182 LEU A O 1
ATOM 1482 N N . MET A 1 183 ? -13.369 -3.067 11.987 1.00 97.56 183 MET A N 1
ATOM 1483 C CA . MET A 1 183 ? -12.716 -2.710 13.247 1.00 97.56 183 MET A CA 1
ATOM 1484 C C . MET A 1 183 ? -11.448 -3.529 13.476 1.00 97.56 183 MET A C 1
ATOM 1486 O O . MET A 1 183 ? -10.430 -2.964 13.878 1.00 97.56 183 MET A O 1
ATOM 1490 N N . ALA A 1 184 ? -11.469 -4.834 13.187 1.00 97.75 184 ALA A N 1
ATOM 1491 C CA . ALA A 1 184 ? -10.289 -5.683 13.310 1.00 97.75 184 ALA A CA 1
ATOM 1492 C C . ALA A 1 184 ? -9.164 -5.216 12.371 1.00 97.75 184 ALA A C 1
ATOM 1494 O O . ALA A 1 184 ? -8.011 -5.085 12.794 1.00 97.75 184 ALA A O 1
ATOM 1495 N N . LYS A 1 185 ? -9.490 -4.887 11.113 1.00 97.69 185 LYS A N 1
ATOM 1496 C CA . LYS A 1 185 ? -8.525 -4.331 10.149 1.00 97.69 185 LYS A CA 1
ATOM 1497 C C . LYS A 1 185 ? -8.014 -2.948 10.572 1.00 97.69 185 LYS A C 1
ATOM 1499 O O . LYS A 1 185 ? -6.803 -2.722 10.548 1.00 97.69 185 LYS A O 1
ATOM 1504 N N . ALA A 1 186 ? -8.887 -2.061 11.053 1.00 97.88 186 ALA A N 1
ATOM 1505 C CA . ALA A 1 186 ? -8.491 -0.764 11.606 1.00 97.88 186 ALA A CA 1
ATOM 1506 C C . ALA A 1 186 ? -7.524 -0.921 12.788 1.00 97.88 186 ALA A C 1
ATOM 1508 O O . ALA A 1 186 ? -6.461 -0.303 12.809 1.00 97.88 186 ALA A O 1
ATOM 1509 N N . GLY A 1 187 ? -7.842 -1.819 13.726 1.00 98.06 187 GLY A N 1
ATOM 1510 C CA . GLY A 1 187 ? -6.997 -2.148 14.872 1.00 98.06 187 GLY A CA 1
ATOM 1511 C C . GLY A 1 187 ? -5.618 -2.675 14.466 1.00 98.06 187 GLY A C 1
ATOM 1512 O O . GLY A 1 187 ? -4.608 -2.273 15.044 1.00 98.06 187 GLY A O 1
ATOM 1513 N N . ARG A 1 188 ? -5.544 -3.513 13.423 1.00 97.81 188 ARG A N 1
ATOM 1514 C CA . ARG A 1 188 ? -4.265 -3.976 12.858 1.00 97.81 188 ARG A CA 1
ATOM 1515 C C . ARG A 1 188 ? -3.448 -2.813 12.289 1.00 97.81 188 ARG A C 1
ATOM 1517 O O . ARG A 1 188 ? -2.261 -2.713 12.588 1.00 97.81 188 ARG A O 1
ATOM 1524 N N . LEU A 1 189 ? -4.065 -1.911 11.523 1.00 98.00 189 LEU A N 1
ATOM 1525 C CA . LEU A 1 189 ? -3.364 -0.758 10.942 1.00 98.00 189 LEU A CA 1
ATOM 1526 C C . LEU A 1 189 ? -2.895 0.221 12.030 1.00 98.00 189 LEU A C 1
ATOM 1528 O O . LEU A 1 189 ? -1.742 0.648 12.027 1.00 98.00 189 LEU A O 1
ATOM 1532 N N . PHE A 1 190 ? -3.749 0.484 13.020 1.00 98.31 190 PHE A N 1
ATOM 1533 C CA . PHE A 1 190 ? -3.419 1.233 14.232 1.00 98.31 190 PHE A CA 1
ATOM 1534 C C . PHE A 1 190 ? -2.191 0.658 14.952 1.00 98.31 190 PHE A C 1
ATOM 1536 O O . PHE A 1 190 ? -1.296 1.409 15.353 1.00 98.31 190 PHE A O 1
ATOM 1543 N N . ALA A 1 191 ? -2.130 -0.669 15.106 1.00 97.94 191 ALA A N 1
ATOM 1544 C CA . ALA A 1 191 ? -1.006 -1.350 15.736 1.00 97.94 191 ALA A CA 1
ATOM 1545 C C . ALA A 1 191 ? 0.283 -1.210 14.912 1.00 97.94 191 ALA A C 1
ATOM 1547 O O . ALA A 1 191 ? 1.326 -0.885 15.480 1.00 97.94 191 ALA A O 1
ATOM 1548 N N . LEU A 1 192 ? 0.217 -1.370 13.583 1.00 97.69 192 LEU A N 1
ATOM 1549 C CA . LEU A 1 192 ? 1.376 -1.172 12.705 1.00 97.69 192 LEU A CA 1
ATOM 1550 C C . LEU A 1 192 ? 1.925 0.258 12.790 1.00 97.69 192 LEU A C 1
ATOM 1552 O O . LEU A 1 192 ? 3.136 0.429 12.927 1.00 97.69 192 LEU A O 1
ATOM 1556 N N . CYS A 1 193 ? 1.063 1.282 12.795 1.00 98.12 193 CYS A N 1
ATOM 1557 C CA . CYS A 1 193 ? 1.497 2.662 13.042 1.00 98.12 193 CYS A CA 1
ATOM 1558 C C . CYS A 1 193 ? 2.204 2.797 14.401 1.00 98.12 193 CYS A C 1
ATOM 1560 O O . CYS A 1 193 ? 3.209 3.496 14.499 1.00 98.12 193 CYS A O 1
ATOM 1562 N N . GLY A 1 194 ? 1.721 2.102 15.437 1.00 97.69 194 GLY A N 1
ATOM 1563 C CA . GLY A 1 194 ? 2.366 2.046 16.750 1.00 97.69 194 GLY A CA 1
ATOM 1564 C C . GLY A 1 194 ? 3.785 1.470 16.711 1.00 97.69 194 GLY A C 1
ATOM 1565 O O . GLY A 1 194 ? 4.683 2.050 17.316 1.00 97.69 194 GLY A O 1
ATOM 1566 N N . VAL A 1 195 ? 4.011 0.391 15.955 1.00 97.44 195 VAL A N 1
ATOM 1567 C CA . VAL A 1 195 ? 5.354 -0.192 15.758 1.00 97.44 195 VAL A CA 1
ATOM 1568 C C . VAL A 1 195 ? 6.294 0.815 15.088 1.00 97.44 195 VAL A C 1
ATOM 1570 O O . VAL A 1 195 ? 7.421 1.003 15.541 1.00 97.44 195 VAL A O 1
ATOM 1573 N N . LEU A 1 196 ? 5.817 1.528 14.063 1.00 97.44 196 LEU A N 1
ATOM 1574 C CA . LEU A 1 196 ? 6.605 2.539 13.346 1.00 97.44 196 LEU A CA 1
ATOM 1575 C C . LEU A 1 196 ? 6.992 3.750 14.209 1.00 97.44 196 LEU A C 1
ATOM 1577 O O . LEU A 1 196 ? 7.946 4.457 13.885 1.00 97.44 196 LEU A O 1
ATOM 1581 N N . MET A 1 197 ? 6.280 4.004 15.310 1.00 97.19 197 MET A N 1
ATOM 1582 C CA . MET A 1 197 ? 6.606 5.088 16.242 1.00 97.19 197 MET A CA 1
ATOM 1583 C C . MET A 1 197 ? 7.810 4.764 17.139 1.00 97.19 197 MET A C 1
ATOM 1585 O O . MET A 1 197 ? 8.456 5.698 17.620 1.00 97.19 197 MET A O 1
ATOM 1589 N N . PHE A 1 198 ? 8.116 3.482 17.367 1.00 94.81 198 PHE A N 1
ATOM 1590 C CA . PHE A 1 198 ? 9.122 3.041 18.340 1.00 94.81 198 PHE A CA 1
ATOM 1591 C C . PHE A 1 198 ? 10.519 3.657 18.102 1.00 94.81 198 PHE A C 1
ATOM 1593 O O . PHE A 1 198 ? 11.038 4.294 19.022 1.00 94.81 198 PHE A O 1
ATOM 1600 N N . PRO A 1 199 ? 11.084 3.654 16.872 1.00 93.06 199 PRO A N 1
ATOM 1601 C CA . PRO A 1 199 ? 12.412 4.226 16.615 1.00 93.06 199 PRO A CA 1
ATOM 1602 C C . PRO A 1 199 ? 12.536 5.737 16.885 1.00 93.06 199 PRO A C 1
ATOM 1604 O O . PRO A 1 199 ? 13.647 6.265 16.956 1.00 93.06 199 PRO A O 1
ATOM 1607 N N . PHE A 1 200 ? 11.416 6.460 16.995 1.00 91.19 200 PHE A N 1
ATOM 1608 C CA . PHE A 1 200 ? 11.402 7.891 17.310 1.00 91.19 200 PHE A CA 1
ATOM 1609 C C . PHE A 1 200 ? 11.285 8.170 18.810 1.00 91.19 200 PHE A C 1
ATOM 1611 O O . PHE A 1 200 ? 11.718 9.226 19.260 1.00 91.19 200 PHE A O 1
ATOM 1618 N N . GLN A 1 201 ? 10.692 7.257 19.582 1.00 84.81 201 GLN A N 1
ATOM 1619 C CA . GLN A 1 201 ? 10.502 7.430 21.024 1.00 84.81 201 GLN A CA 1
ATOM 1620 C C . GLN A 1 201 ? 11.806 7.217 21.795 1.00 84.81 201 GLN A C 1
ATOM 1622 O O . GLN A 1 201 ? 12.086 7.963 22.733 1.00 84.81 201 GLN A O 1
ATOM 1627 N N . ASP A 1 202 ? 12.634 6.273 21.350 1.00 75.75 202 ASP A N 1
ATOM 1628 C CA . ASP A 1 202 ? 13.924 5.990 21.985 1.00 75.75 202 ASP A CA 1
ATOM 1629 C C . ASP A 1 202 ? 14.905 7.161 21.851 1.00 75.75 202 ASP A C 1
ATOM 1631 O O . ASP A 1 202 ? 15.625 7.488 22.792 1.00 75.75 202 ASP A O 1
ATOM 1635 N N . LYS A 1 203 ? 14.866 7.881 20.724 1.00 72.38 203 LYS A N 1
ATOM 1636 C CA . LYS A 1 203 ? 15.719 9.059 20.491 1.00 72.38 203 LYS A CA 1
ATOM 1637 C C . LYS A 1 203 ? 15.404 10.232 21.421 1.00 72.38 203 LYS A C 1
ATOM 1639 O O . LYS A 1 203 ? 16.296 11.015 21.723 1.00 72.38 203 LYS A O 1
ATOM 1644 N N . VAL A 1 204 ? 14.158 10.356 21.881 1.00 71.38 204 VAL A N 1
ATOM 1645 C CA . VAL A 1 204 ? 13.746 11.426 22.808 1.00 71.38 204 VAL A CA 1
ATOM 1646 C C . VAL A 1 204 ? 14.248 11.155 24.226 1.00 71.38 204 VAL A C 1
ATOM 1648 O O . VAL A 1 204 ? 14.560 12.094 24.947 1.00 71.38 204 VAL A O 1
ATOM 1651 N N . ARG A 1 205 ? 14.356 9.882 24.629 1.00 68.00 205 ARG A N 1
ATOM 1652 C CA . ARG A 1 205 ? 14.811 9.515 25.979 1.00 68.00 205 ARG A CA 1
ATOM 1653 C C . ARG A 1 205 ? 16.304 9.771 26.167 1.00 68.00 205 ARG A C 1
ATOM 1655 O O . ARG A 1 205 ? 16.682 10.391 27.147 1.00 68.00 205 ARG A O 1
ATOM 1662 N N . VAL A 1 206 ? 17.125 9.391 25.188 1.00 69.12 206 VAL A N 1
ATOM 1663 C CA . VAL A 1 206 ? 18.589 9.549 25.272 1.00 69.12 206 VAL A CA 1
ATOM 1664 C C . VAL A 1 206 ? 19.026 11.024 25.289 1.00 69.12 206 VAL A C 1
ATOM 1666 O O . VAL A 1 206 ? 20.044 11.355 25.884 1.00 69.12 206 VAL A O 1
ATOM 1669 N N . GLY A 1 207 ? 18.254 11.929 24.677 1.00 60.97 207 GLY A N 1
ATOM 1670 C CA . GLY A 1 207 ? 18.589 13.358 24.629 1.00 60.97 207 GLY A CA 1
ATOM 1671 C C . GLY A 1 207 ? 18.376 14.131 25.938 1.00 60.97 207 GLY A C 1
ATOM 1672 O O . GLY A 1 207 ? 18.936 15.213 26.078 1.00 60.97 207 GLY A O 1
ATOM 1673 N N . ASN A 1 208 ? 17.599 13.597 26.887 1.00 59.97 208 ASN A N 1
ATOM 1674 C CA . ASN A 1 208 ? 17.282 14.286 28.146 1.00 59.97 208 ASN A CA 1
ATOM 1675 C C . ASN A 1 208 ? 18.246 13.953 29.297 1.00 59.97 208 ASN A C 1
ATOM 1677 O O . ASN A 1 208 ? 18.227 14.645 30.309 1.00 59.97 208 ASN A O 1
ATOM 1681 N N . ASP A 1 209 ? 19.102 12.941 29.140 1.00 63.53 209 ASP A N 1
ATOM 1682 C CA . ASP A 1 209 ? 20.035 12.487 30.184 1.00 63.53 209 ASP A CA 1
ATOM 1683 C C . ASP A 1 209 ? 21.436 13.132 30.064 1.00 63.53 209 ASP A C 1
ATOM 1685 O O . ASP A 1 209 ? 22.383 12.698 30.712 1.00 63.53 209 ASP A O 1
ATOM 1689 N N . SER A 1 210 ? 21.599 14.147 29.203 1.00 56.56 210 SER A N 1
ATOM 1690 C CA . SER A 1 210 ? 22.894 14.792 28.898 1.00 56.56 210 SER A CA 1
ATOM 1691 C C . SER A 1 210 ? 22.986 16.268 29.321 1.00 56.56 210 SER A C 1
ATOM 1693 O O . SER A 1 210 ? 23.808 17.003 28.775 1.00 56.56 210 SER A O 1
ATOM 1695 N N . THR A 1 211 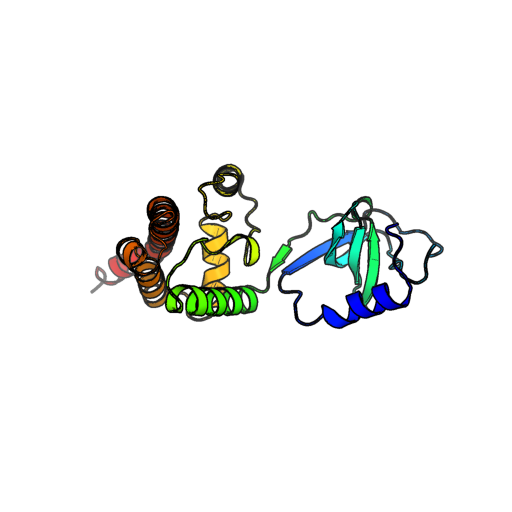? 22.159 16.710 30.272 1.00 53.03 211 THR A N 1
ATOM 1696 C CA . THR A 1 211 ? 22.170 18.082 30.824 1.00 53.03 211 THR A CA 1
ATOM 1697 C C . THR A 1 211 ? 22.297 18.087 32.331 1.00 53.03 211 THR A C 1
ATOM 1699 O O . THR A 1 211 ? 21.582 17.283 32.967 1.00 53.03 211 THR A O 1
#

Foldseek 3Di:
DPDDDPVVLVCVVPVPPVPQQKKFKWFFCAQPDPDPPDPQADGHHHRFIWIFRADPDPQKTWIAGPVRDIHIDRNVRIHSVGFIDGLLLSLLVVVVVVVVVLQPPFARQDADQSVSSWDGDPPPVCPVQLPPPLHSNHDLVRVQSNQVSNVPDALVSLVVQLVVLQLVSQVGRHRPVRSVSSSSHSVNSSVSSVVVHVVRVVVVVVVVVPD

InterPro domains:
  IPR001452 SH3 domain [PF07653] (35-78)
  IPR036028 SH3-like domain superfamily [SSF50044] (21-77)

Sequence (211 aa):
MPSYTSMEAQKLILIDSENLHTFQWAKCRKTGYHKPRDPWDLPLKLNQKVKVLRDMGKDWCIAEDMDGRKGWVHMAILDVSLERVVNFRKAHVLFHEETAKMLQTGGLRVFPDLSKYVCICAEPGCKNFKKDPAGLGVCVHDLEMLLKGSENYGLPFLKAERTRWHPDKFPRICHPDHQEELMAKAGRLFALCGVLMFPFQDKVRVGNDST